Protein AF-A0A497J5D3-F1 (afdb_monomer_lite)

Radius of gyration: 33.51 Å; chains: 1; bounding box: 95×35×118 Å

Structure (mmCIF, N/CA/C/O backbone):
data_AF-A0A497J5D3-F1
#
_entry.id   AF-A0A497J5D3-F1
#
loop_
_atom_site.group_PDB
_atom_site.id
_atom_site.type_symbol
_atom_site.label_atom_id
_atom_site.label_alt_id
_atom_site.label_comp_id
_atom_site.label_asym_id
_atom_site.label_entity_id
_atom_site.label_seq_id
_atom_site.pdbx_PDB_ins_code
_atom_site.Cartn_x
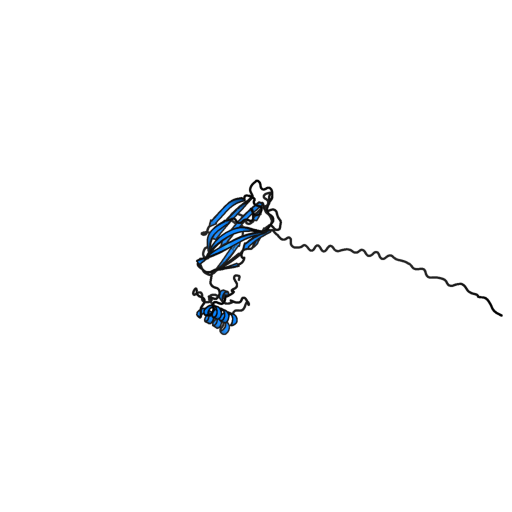_atom_site.Cartn_y
_atom_site.Cartn_z
_atom_site.occupancy
_atom_site.B_iso_or_equiv
_atom_site.auth_seq_id
_atom_site.auth_comp_id
_atom_site.auth_asym_id
_atom_site.auth_atom_id
_atom_site.pdbx_PDB_model_num
ATOM 1 N N . MET A 1 1 ? 72.098 -14.830 94.570 1.00 36.47 1 MET A N 1
ATOM 2 C CA . MET A 1 1 ? 71.446 -15.786 93.647 1.00 36.47 1 MET A CA 1
ATOM 3 C C . MET A 1 1 ? 69.992 -15.348 93.509 1.00 36.47 1 MET A C 1
ATOM 5 O O . MET A 1 1 ? 69.448 -14.882 94.495 1.00 36.47 1 MET A O 1
ATOM 9 N N . ALA A 1 2 ? 69.489 -15.354 92.276 1.00 40.16 2 ALA A N 1
ATOM 10 C CA . ALA A 1 2 ? 68.547 -14.415 91.646 1.00 40.16 2 ALA A CA 1
ATOM 11 C C . ALA A 1 2 ? 67.069 -14.370 92.118 1.00 40.16 2 ALA A C 1
ATOM 13 O O . ALA A 1 2 ? 66.656 -15.192 92.929 1.00 40.16 2 ALA A O 1
ATOM 14 N N . LYS A 1 3 ? 66.328 -13.457 91.444 1.00 37.34 3 LYS A N 1
ATOM 15 C CA . LYS A 1 3 ? 64.878 -13.126 91.401 1.00 37.34 3 LYS A CA 1
ATOM 16 C C . LYS A 1 3 ? 64.430 -12.009 92.361 1.00 37.34 3 LYS A C 1
ATOM 18 O O . LYS A 1 3 ? 64.887 -11.969 93.490 1.00 37.34 3 LYS A O 1
ATOM 23 N N . GLU A 1 4 ? 63.592 -11.037 91.988 1.00 40.75 4 GLU A N 1
ATOM 24 C CA . GLU A 1 4 ? 62.662 -10.914 90.853 1.00 40.75 4 GLU A CA 1
ATOM 25 C C . GLU A 1 4 ? 62.288 -9.427 90.633 1.00 40.75 4 GLU A C 1
ATOM 27 O O . GLU A 1 4 ? 62.067 -8.692 91.591 1.00 40.75 4 GLU A O 1
ATOM 32 N N . ASP A 1 5 ? 62.283 -9.033 89.360 1.00 44.81 5 ASP A N 1
ATOM 33 C CA . ASP A 1 5 ? 61.423 -8.109 88.605 1.00 44.81 5 ASP A CA 1
ATOM 34 C C . ASP A 1 5 ? 60.923 -6.760 89.160 1.00 44.81 5 ASP A C 1
ATOM 36 O O . ASP A 1 5 ? 60.169 -6.631 90.124 1.00 44.81 5 ASP A O 1
ATOM 40 N N . ARG A 1 6 ? 61.268 -5.730 88.374 1.00 44.25 6 ARG A N 1
ATOM 41 C CA . ARG A 1 6 ? 60.803 -4.344 88.412 1.00 44.25 6 ARG A CA 1
ATOM 42 C C . ARG A 1 6 ? 60.141 -4.013 87.068 1.00 44.25 6 ARG A C 1
ATOM 44 O O . ARG A 1 6 ? 60.596 -4.492 86.036 1.00 44.25 6 ARG A O 1
ATOM 51 N N . GLU A 1 7 ? 59.196 -3.076 87.140 1.00 42.31 7 GLU A N 1
ATOM 52 C CA . GLU A 1 7 ? 58.712 -2.151 86.096 1.00 42.31 7 GLU A CA 1
ATOM 53 C C . GLU A 1 7 ? 57.312 -2.422 85.516 1.00 42.31 7 GLU A C 1
ATOM 55 O O . GLU A 1 7 ? 57.073 -3.340 84.737 1.00 42.31 7 GLU A O 1
ATOM 60 N N . LEU A 1 8 ? 56.397 -1.497 85.833 1.00 37.62 8 LEU A N 1
ATOM 61 C CA . LEU A 1 8 ? 55.145 -1.263 85.121 1.00 37.62 8 LEU A CA 1
ATOM 62 C C . LEU A 1 8 ? 54.918 0.252 85.000 1.00 37.62 8 LEU A C 1
ATOM 64 O O . LEU A 1 8 ? 54.535 0.885 85.985 1.00 37.62 8 LEU A O 1
ATOM 68 N N . LYS A 1 9 ? 55.097 0.826 83.797 1.00 43.88 9 LYS A N 1
ATOM 69 C CA . LYS A 1 9 ? 54.236 1.907 83.258 1.00 43.88 9 LYS A CA 1
ATOM 70 C C . LYS A 1 9 ? 54.625 2.388 81.854 1.00 43.88 9 LYS A C 1
ATOM 72 O O . LYS A 1 9 ? 55.731 2.861 81.641 1.00 43.88 9 LYS A O 1
ATOM 77 N N . SER A 1 10 ? 53.636 2.417 80.956 1.00 36.91 10 SER A N 1
ATOM 78 C CA . SER A 1 10 ? 53.509 3.318 79.787 1.00 36.91 10 SER A CA 1
ATOM 79 C C . SER A 1 10 ? 52.134 3.031 79.145 1.00 36.91 10 SER A C 1
ATOM 81 O O . SER A 1 10 ? 51.913 1.917 78.691 1.00 36.91 10 SER A O 1
ATOM 83 N N . ARG A 1 11 ? 51.035 3.758 79.410 1.00 44.69 11 ARG A N 1
ATOM 84 C CA . ARG A 1 11 ? 50.519 5.066 78.926 1.00 44.69 11 ARG A CA 1
ATOM 85 C C . ARG A 1 11 ? 50.302 5.241 77.396 1.00 44.69 11 ARG A C 1
ATOM 87 O O . ARG A 1 11 ? 51.213 5.582 76.659 1.00 44.69 11 ARG A O 1
ATOM 94 N N . THR A 1 12 ? 49.006 5.195 77.037 1.00 41.59 12 THR A N 1
ATOM 95 C CA . THR A 1 12 ? 48.249 6.087 76.118 1.00 41.59 12 THR A CA 1
ATOM 96 C C . THR A 1 12 ? 48.199 5.795 74.606 1.00 41.59 12 THR A C 1
ATOM 98 O O . THR A 1 12 ? 49.182 5.970 73.897 1.00 41.59 12 THR A O 1
ATOM 101 N N . LYS A 1 13 ? 46.974 5.568 74.088 1.00 36.62 13 LYS A N 1
ATOM 102 C CA . LYS A 1 13 ? 46.410 6.266 72.905 1.00 36.62 13 LYS A CA 1
ATOM 103 C C . LYS A 1 13 ? 44.889 6.052 72.797 1.00 36.62 13 LYS A C 1
ATOM 105 O O . LYS A 1 13 ? 44.429 4.924 72.654 1.00 36.62 13 LYS A O 1
ATOM 110 N N . SER A 1 14 ? 44.126 7.143 72.869 1.00 38.38 14 SER A N 1
ATOM 111 C CA . SER A 1 14 ? 42.690 7.216 72.568 1.00 38.38 14 SER A CA 1
ATOM 112 C C . SER A 1 14 ? 42.456 7.187 71.051 1.00 38.38 14 SER A C 1
ATOM 114 O O . SER A 1 14 ? 43.236 7.763 70.292 1.00 38.38 14 SER A O 1
ATOM 116 N N . LYS A 1 15 ? 41.390 6.517 70.597 1.00 41.47 15 LYS A N 1
ATOM 117 C CA . LYS A 1 15 ? 40.943 6.517 69.194 1.00 41.47 15 LYS A CA 1
ATOM 118 C C . LYS A 1 15 ? 39.553 7.151 69.110 1.00 41.47 15 LYS A C 1
ATOM 120 O O . LYS A 1 15 ? 38.611 6.636 69.704 1.00 41.47 15 LYS A O 1
ATOM 125 N N . ASN A 1 16 ? 39.459 8.257 68.376 1.00 40.59 16 ASN A N 1
ATOM 126 C CA . ASN A 1 16 ? 38.212 8.903 67.971 1.00 40.59 16 ASN A CA 1
ATOM 127 C C . ASN A 1 16 ? 37.602 8.107 66.805 1.00 40.59 16 ASN A C 1
ATOM 129 O O . ASN A 1 16 ? 38.294 7.865 65.818 1.00 40.59 16 ASN A O 1
ATOM 133 N N . ILE A 1 17 ? 36.330 7.717 66.907 1.00 47.25 17 ILE A N 1
ATOM 134 C CA . ILE A 1 17 ? 35.554 7.124 65.810 1.00 47.25 17 ILE A CA 1
ATOM 135 C C . ILE A 1 17 ? 34.549 8.187 65.361 1.00 47.25 17 ILE A C 1
ATOM 137 O O . ILE A 1 17 ? 33.593 8.478 66.073 1.00 47.25 17 ILE A O 1
ATOM 141 N N . ILE A 1 18 ? 34.803 8.799 64.204 1.00 48.16 18 ILE A N 1
ATOM 142 C CA . ILE A 1 18 ? 33.864 9.684 63.506 1.00 48.16 18 ILE A CA 1
ATOM 143 C C . ILE A 1 18 ? 33.164 8.815 62.459 1.00 48.16 18 ILE A C 1
ATOM 145 O O . ILE A 1 18 ? 33.815 8.276 61.566 1.00 48.16 18 ILE A O 1
ATOM 149 N N . GLY A 1 19 ? 31.854 8.619 62.624 1.00 42.69 19 GLY A N 1
ATOM 150 C CA . GLY A 1 19 ? 31.014 7.832 61.724 1.00 42.69 19 GLY A CA 1
ATOM 151 C C . GLY A 1 19 ? 30.812 8.536 60.383 1.00 42.69 19 GLY A C 1
ATOM 152 O O . GLY A 1 19 ? 30.352 9.674 60.333 1.00 42.69 19 GLY A O 1
ATOM 153 N N . MET A 1 20 ? 31.160 7.846 59.300 1.00 45.62 20 MET A N 1
ATOM 154 C CA . MET A 1 20 ? 30.974 8.281 57.918 1.00 45.62 20 MET A CA 1
ATOM 155 C C . MET A 1 20 ? 29.624 7.749 57.417 1.00 45.62 20 MET A C 1
ATOM 157 O O . MET A 1 20 ? 29.528 6.609 56.973 1.00 45.62 20 MET A O 1
ATOM 161 N N . MET A 1 21 ? 28.564 8.551 57.552 1.00 45.19 21 MET A N 1
ATOM 162 C CA . MET A 1 21 ? 27.226 8.222 57.049 1.00 45.19 21 MET A CA 1
ATOM 163 C C . MET A 1 21 ? 27.116 8.690 55.591 1.00 45.19 21 MET A C 1
ATOM 165 O O . MET A 1 21 ? 26.756 9.830 55.309 1.00 45.19 21 MET A O 1
ATOM 169 N N . THR A 1 22 ? 27.499 7.823 54.655 1.00 52.84 22 THR A N 1
ATOM 170 C CA . THR A 1 22 ? 27.318 8.034 53.213 1.00 52.84 22 THR A CA 1
ATOM 171 C C . THR A 1 22 ? 25.844 7.874 52.845 1.00 52.84 22 THR A C 1
ATOM 173 O O . THR A 1 22 ? 25.303 6.771 52.881 1.00 52.84 22 THR A O 1
ATOM 176 N N . VAL A 1 23 ? 25.200 8.982 52.483 1.00 52.88 23 VAL A N 1
ATOM 177 C CA . VAL A 1 23 ? 23.878 9.014 51.847 1.00 52.88 23 VAL A CA 1
ATOM 178 C C . VAL A 1 23 ? 24.050 8.570 50.392 1.00 52.88 23 VAL A C 1
ATOM 180 O O . VAL A 1 23 ? 24.615 9.304 49.585 1.00 52.88 23 VAL A O 1
ATOM 183 N N . PHE A 1 24 ? 23.595 7.361 50.054 1.00 47.88 24 PHE A N 1
ATOM 184 C CA . PHE A 1 24 ? 23.423 6.940 48.661 1.00 47.88 24 PHE A CA 1
ATOM 185 C C . PHE A 1 24 ? 22.155 7.607 48.117 1.00 47.88 24 PHE A C 1
ATOM 187 O O . PHE A 1 24 ? 21.041 7.150 48.3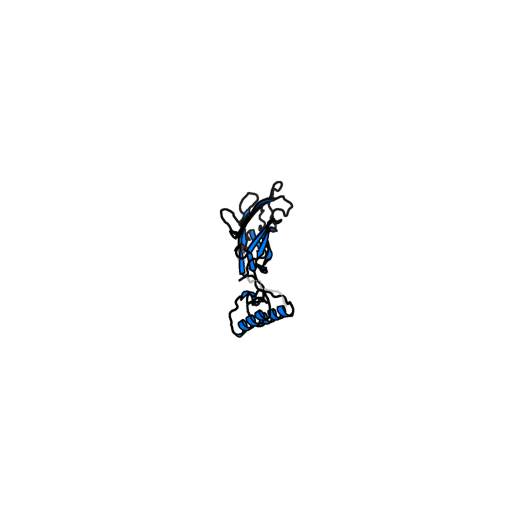65 1.00 47.88 24 PHE A O 1
ATOM 194 N N . LEU A 1 25 ? 22.326 8.718 47.401 1.00 50.41 25 LEU A N 1
ATOM 195 C CA . LEU A 1 25 ? 21.280 9.290 46.564 1.00 50.41 25 LEU A CA 1
ATOM 196 C C . LEU A 1 25 ? 21.189 8.411 45.305 1.00 50.41 25 LEU A C 1
ATOM 198 O O . LEU A 1 25 ? 21.995 8.549 44.386 1.00 50.41 25 LEU A O 1
ATOM 202 N N . ILE A 1 26 ? 20.262 7.453 45.286 1.00 59.25 26 ILE A N 1
ATOM 203 C CA . ILE A 1 26 ? 19.903 6.741 44.056 1.00 59.25 26 ILE A CA 1
ATOM 204 C C . ILE A 1 26 ? 19.179 7.765 43.183 1.00 59.25 26 ILE A C 1
ATOM 206 O O . ILE A 1 26 ? 18.022 8.100 43.434 1.00 59.25 26 ILE A O 1
ATOM 210 N N . ALA A 1 27 ? 19.885 8.318 42.199 1.00 58.16 27 ALA A N 1
ATOM 211 C CA . ALA A 1 27 ? 19.259 9.060 41.121 1.00 58.16 27 ALA A CA 1
ATOM 212 C C . ALA A 1 27 ? 18.348 8.079 40.373 1.00 58.16 27 ALA A C 1
ATOM 214 O O . ALA A 1 27 ? 18.834 7.207 39.653 1.00 58.16 27 ALA A O 1
ATOM 215 N N . LEU A 1 28 ? 17.033 8.191 40.588 1.00 57.41 28 LEU A N 1
ATOM 216 C CA . LEU A 1 28 ? 16.039 7.650 39.669 1.00 57.41 28 LEU A CA 1
ATOM 217 C C . LEU A 1 28 ? 16.272 8.350 38.327 1.00 57.41 28 LEU A C 1
ATOM 219 O O . LEU A 1 28 ? 15.776 9.448 38.081 1.00 57.41 28 LEU A O 1
ATOM 223 N N . ILE A 1 29 ? 17.090 7.737 37.479 1.00 66.12 29 ILE A N 1
ATOM 224 C CA . ILE A 1 29 ? 17.101 8.038 36.057 1.00 66.12 29 ILE A CA 1
ATOM 225 C C . ILE A 1 29 ? 15.780 7.464 35.555 1.00 66.12 29 ILE A C 1
ATOM 227 O O . ILE A 1 29 ? 15.670 6.270 35.285 1.00 66.12 29 ILE A O 1
ATOM 231 N N . CYS A 1 30 ? 14.746 8.304 35.523 1.00 54.56 30 CYS A N 1
ATOM 232 C CA . CYS A 1 30 ? 13.562 8.032 34.730 1.00 54.56 30 CYS A CA 1
ATOM 233 C C . CYS A 1 30 ? 14.031 8.017 33.275 1.00 54.56 30 CYS A C 1
ATOM 235 O O . CYS A 1 30 ? 14.111 9.062 32.631 1.00 54.56 30 CYS A O 1
ATOM 237 N N . CYS A 1 31 ? 14.400 6.842 32.769 1.00 55.44 31 CYS A N 1
ATOM 238 C CA . CYS A 1 31 ? 14.371 6.597 31.341 1.00 55.44 31 CYS A CA 1
ATOM 239 C C . CYS A 1 31 ? 12.900 6.740 30.953 1.00 55.44 31 CYS A C 1
ATOM 241 O O . CYS A 1 31 ? 12.127 5.803 31.129 1.00 55.44 31 CYS A O 1
ATOM 243 N N . ALA A 1 32 ? 12.491 7.940 30.539 1.00 57.22 32 ALA A N 1
ATOM 244 C CA . ALA A 1 32 ? 11.251 8.096 29.809 1.00 57.22 32 ALA A CA 1
ATOM 245 C C . ALA A 1 32 ? 11.450 7.294 28.524 1.00 57.22 32 ALA A C 1
ATOM 247 O O . ALA A 1 32 ? 12.118 7.745 27.595 1.00 57.22 32 ALA A O 1
ATOM 248 N N . THR A 1 33 ? 10.976 6.051 28.523 1.00 55.59 33 THR A N 1
ATOM 249 C CA . THR A 1 33 ? 10.707 5.363 27.270 1.00 55.59 33 THR A CA 1
ATOM 250 C C . THR A 1 33 ? 9.730 6.257 26.515 1.00 55.59 33 THR A C 1
ATOM 252 O O . THR A 1 33 ? 8.814 6.788 27.157 1.00 55.59 33 THR A O 1
ATOM 255 N N . PRO A 1 34 ? 9.924 6.502 25.207 1.00 56.53 34 PRO A N 1
ATOM 256 C CA . PRO A 1 34 ? 8.868 7.135 24.434 1.00 56.53 34 PRO A CA 1
ATOM 257 C C . PRO A 1 34 ? 7.589 6.341 24.708 1.00 56.53 34 PRO A C 1
ATOM 259 O O . PRO A 1 34 ? 7.611 5.110 24.674 1.00 56.53 34 PRO A O 1
ATOM 262 N N . ALA A 1 35 ? 6.526 7.040 25.108 1.00 60.44 35 ALA A N 1
ATOM 263 C CA . ALA A 1 35 ? 5.210 6.432 25.095 1.00 60.44 35 ALA A CA 1
ATOM 264 C C . ALA A 1 35 ? 4.975 6.053 23.634 1.00 60.44 35 ALA A C 1
ATOM 266 O O . ALA A 1 35 ? 5.013 6.930 22.770 1.00 60.44 35 ALA A O 1
ATOM 267 N N . GLN A 1 36 ? 4.881 4.755 23.365 1.00 64.88 36 GLN A N 1
ATOM 268 C CA . GLN A 1 36 ? 4.403 4.294 22.079 1.00 64.88 36 GLN A CA 1
ATOM 269 C C . GLN A 1 36 ? 2.951 4.791 21.966 1.00 64.88 36 GLN A C 1
ATOM 271 O O . GLN A 1 36 ? 2.257 4.948 22.974 1.00 64.88 36 GLN A O 1
ATOM 276 N N . ALA A 1 37 ? 2.573 5.252 20.781 1.00 85.06 37 ALA A N 1
ATOM 277 C CA . ALA A 1 37 ? 1.208 5.661 20.494 1.00 85.06 37 ALA A CA 1
ATOM 278 C C . ALA A 1 37 ? 0.538 4.532 19.714 1.00 85.06 37 ALA A C 1
ATOM 280 O O . ALA A 1 37 ? 1.224 3.722 19.082 1.00 85.06 37 ALA A O 1
ATOM 281 N N . ALA A 1 38 ? -0.795 4.496 19.742 1.00 96.44 38 ALA A N 1
ATOM 282 C CA . ALA A 1 38 ? -1.533 3.644 18.826 1.00 96.44 38 ALA A CA 1
ATOM 283 C C . ALA A 1 38 ? -1.171 4.007 17.373 1.00 96.44 38 ALA A C 1
ATOM 285 O O . ALA A 1 38 ? -0.778 5.141 17.095 1.00 96.44 38 ALA A O 1
ATOM 286 N N . LEU A 1 39 ? -1.302 3.067 16.443 1.00 97.25 39 LEU A N 1
ATOM 287 C CA . LEU A 1 39 ? -0.887 3.226 15.053 1.00 97.25 39 LEU A CA 1
ATOM 288 C C . LEU A 1 39 ? -1.977 2.739 14.099 1.00 97.25 39 LEU A C 1
ATOM 290 O O . LEU A 1 39 ? -2.538 1.660 14.286 1.00 97.25 39 LEU A O 1
ATOM 294 N N . ILE A 1 40 ? -2.217 3.501 13.033 1.00 98.44 40 ILE A N 1
ATOM 295 C CA . ILE A 1 40 ? -2.889 3.013 11.824 1.00 98.44 40 ILE A CA 1
ATOM 296 C C . ILE A 1 40 ? -1.883 3.046 10.673 1.00 98.44 40 ILE A C 1
ATOM 298 O O . ILE A 1 40 ? -1.257 4.074 10.416 1.00 98.44 40 ILE A O 1
ATOM 302 N N . SER A 1 41 ? -1.717 1.932 9.968 1.00 98.38 41 SER A N 1
ATOM 303 C CA . SER A 1 41 ? -0.729 1.800 8.896 1.00 98.38 41 SER A CA 1
ATOM 304 C C . SER A 1 41 ? -1.281 1.110 7.655 1.00 98.38 41 SER A C 1
ATOM 306 O O . SER A 1 41 ? -2.245 0.347 7.714 1.00 98.38 41 SER A O 1
ATOM 308 N N . VAL A 1 42 ? -0.648 1.371 6.513 1.00 98.69 42 VAL A N 1
ATOM 309 C CA . VAL A 1 42 ? -0.843 0.588 5.286 1.00 98.69 42 VAL A CA 1
ATOM 310 C C . VAL A 1 42 ? 0.144 -0.581 5.270 1.00 98.69 42 VAL A C 1
ATOM 312 O O . VAL A 1 42 ? 1.341 -0.387 5.475 1.00 98.69 42 VAL A O 1
ATOM 315 N N . GLU A 1 43 ? -0.340 -1.792 4.992 1.00 98.19 43 GLU A N 1
ATOM 316 C CA . GLU A 1 43 ? 0.483 -3.002 4.895 1.00 98.19 43 GLU A CA 1
ATOM 317 C C . GLU A 1 43 ? 0.268 -3.763 3.568 1.00 98.19 43 GLU A C 1
ATOM 319 O O . GLU A 1 43 ? -0.876 -4.058 3.211 1.00 98.19 43 GLU A O 1
ATOM 324 N N . PRO A 1 44 ? 1.340 -4.159 2.853 1.00 97.62 44 PRO A N 1
ATOM 325 C CA . PRO A 1 44 ? 2.736 -3.791 3.109 1.00 97.62 44 PRO A CA 1
ATOM 326 C C . PRO A 1 44 ? 2.975 -2.281 2.919 1.00 97.62 44 PRO A C 1
ATOM 328 O O . PRO A 1 44 ? 2.254 -1.630 2.167 1.00 97.62 44 PRO A O 1
ATOM 331 N N . GLU A 1 45 ? 4.014 -1.740 3.568 1.00 96.31 45 GLU A N 1
ATOM 332 C CA . GLU A 1 45 ? 4.397 -0.319 3.448 1.00 96.31 45 GLU A CA 1
ATOM 333 C C . GLU A 1 45 ? 4.741 0.056 1.998 1.00 96.31 45 GLU A C 1
ATOM 335 O O . GLU A 1 45 ? 4.411 1.142 1.528 1.00 96.31 45 GLU A O 1
ATOM 340 N N . CYS A 1 46 ? 5.387 -0.856 1.270 1.00 95.75 46 CYS A N 1
ATOM 341 C CA . CYS A 1 46 ? 5.646 -0.701 -0.153 1.00 95.75 46 CYS A CA 1
ATOM 342 C C . CYS A 1 46 ? 5.581 -2.051 -0.862 1.00 95.75 46 CYS A C 1
ATOM 344 O O . CYS A 1 46 ? 6.126 -3.043 -0.373 1.00 95.75 46 CYS A O 1
ATOM 346 N N . GLN A 1 47 ? 4.950 -2.082 -2.033 1.00 95.75 47 GLN A N 1
ATOM 347 C CA . GLN A 1 47 ? 4.973 -3.232 -2.937 1.00 95.75 47 GLN A CA 1
ATOM 348 C C . GLN A 1 47 ? 5.192 -2.809 -4.391 1.00 95.75 47 GLN A C 1
ATOM 350 O O . GLN A 1 47 ? 4.741 -1.743 -4.814 1.00 95.75 47 GLN A O 1
ATOM 355 N N . ILE A 1 48 ? 5.899 -3.657 -5.140 1.00 96.38 48 ILE A N 1
ATOM 356 C CA . ILE A 1 48 ? 6.077 -3.522 -6.587 1.00 96.38 48 ILE A CA 1
ATOM 357 C C . ILE A 1 48 ? 5.038 -4.418 -7.254 1.00 96.38 48 ILE A C 1
ATOM 359 O O . ILE A 1 48 ? 4.933 -5.590 -6.896 1.00 96.38 48 ILE A O 1
ATOM 363 N N . VAL A 1 49 ? 4.285 -3.866 -8.198 1.00 97.25 49 VAL A N 1
ATOM 364 C CA . VAL A 1 49 ? 3.230 -4.559 -8.946 1.00 97.25 49 VAL A CA 1
ATOM 365 C C . VAL A 1 49 ? 3.358 -4.249 -10.431 1.00 97.25 49 VAL A C 1
ATOM 367 O O . VAL A 1 49 ? 3.875 -3.202 -10.821 1.00 97.25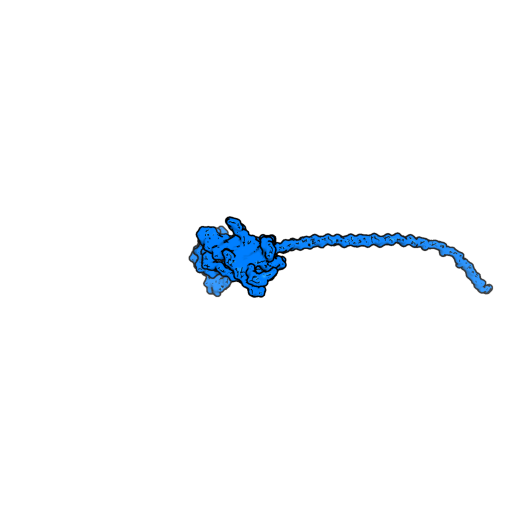 49 VAL A O 1
ATOM 370 N N . SER A 1 50 ? 2.859 -5.140 -11.276 1.00 95.56 50 SER A N 1
ATOM 371 C CA . SER A 1 50 ? 2.846 -4.918 -12.722 1.00 95.56 50 SER A CA 1
ATOM 372 C C . SER A 1 50 ? 1.665 -4.042 -13.135 1.00 95.56 50 SER A C 1
ATOM 374 O O . SER A 1 50 ? 0.594 -4.060 -12.524 1.00 95.56 50 SER A O 1
ATOM 376 N N . LYS A 1 51 ? 1.810 -3.294 -14.227 1.00 96.06 51 LYS A N 1
ATOM 377 C CA . LYS A 1 51 ? 0.677 -2.612 -14.861 1.00 96.06 51 LYS A CA 1
ATOM 378 C C . LYS A 1 51 ? -0.416 -3.622 -15.242 1.00 96.06 51 LYS A C 1
ATOM 380 O O . LYS A 1 51 ? -0.143 -4.677 -15.807 1.00 96.06 51 LYS A O 1
ATOM 385 N N . GLY A 1 52 ? -1.667 -3.289 -14.935 1.00 97.38 52 GLY A N 1
ATOM 386 C CA . GLY A 1 52 ? -2.839 -4.153 -15.099 1.00 97.38 52 GLY A CA 1
ATOM 387 C C . GLY A 1 52 ? -3.039 -5.184 -13.982 1.00 97.38 52 GLY A C 1
ATOM 388 O O . GLY A 1 52 ? -4.042 -5.899 -13.992 1.00 97.38 52 GLY A O 1
ATOM 389 N N . GLU A 1 53 ? -2.117 -5.281 -13.021 1.00 98.19 53 GLU A N 1
ATOM 390 C CA . GLU A 1 53 ? -2.236 -6.200 -11.891 1.00 98.19 53 GLU A CA 1
ATOM 391 C C . GLU A 1 53 ? -3.299 -5.730 -10.891 1.00 98.19 53 GLU A C 1
ATOM 393 O O . GLU A 1 53 ? -3.439 -4.538 -10.606 1.00 98.19 53 GLU A O 1
ATOM 398 N N . TYR A 1 54 ? -4.026 -6.700 -10.334 1.00 98.62 54 TYR A N 1
ATOM 399 C CA . TYR A 1 54 ? -4.898 -6.495 -9.186 1.00 98.62 54 TYR A CA 1
ATOM 400 C C . TYR A 1 54 ? -4.142 -6.907 -7.929 1.00 98.62 54 TYR A C 1
ATOM 402 O O . TYR A 1 54 ? -3.770 -8.072 -7.791 1.00 98.62 54 TYR A O 1
ATOM 410 N N . PHE A 1 55 ? -3.961 -5.975 -7.002 1.00 98.69 55 PHE A N 1
ATOM 411 C CA . PHE A 1 55 ? -3.223 -6.199 -5.764 1.00 98.69 55 PHE A CA 1
ATOM 412 C C . PHE A 1 55 ? -4.011 -5.687 -4.563 1.00 98.69 55 PHE A C 1
ATOM 414 O O . PHE A 1 55 ? -4.982 -4.937 -4.696 1.00 98.69 55 PHE A O 1
ATOM 421 N N . THR A 1 56 ? -3.597 -6.102 -3.370 1.00 98.69 56 THR A N 1
ATOM 422 C CA . THR A 1 56 ? -4.265 -5.729 -2.123 1.00 98.69 56 THR A CA 1
ATOM 423 C C . THR A 1 56 ? -3.325 -5.023 -1.165 1.00 98.69 56 THR A C 1
ATOM 425 O O . THR A 1 56 ? -2.142 -5.354 -1.082 1.00 98.69 56 THR A O 1
ATOM 428 N N . VAL A 1 57 ? -3.883 -4.106 -0.384 1.00 98.75 57 VAL A N 1
ATOM 429 C CA . VAL A 1 57 ? -3.262 -3.560 0.826 1.00 98.75 57 VAL A CA 1
ATOM 430 C C . VAL A 1 57 ? -4.220 -3.719 1.994 1.00 98.75 57 VAL A C 1
ATOM 432 O O . VAL A 1 57 ? -5.439 -3.630 1.835 1.00 98.75 57 VAL A O 1
ATOM 435 N N . ASN A 1 58 ? -3.666 -3.938 3.174 1.00 98.81 58 ASN A N 1
ATOM 436 C CA . ASN A 1 58 ? -4.399 -3.899 4.424 1.00 98.81 58 ASN A CA 1
ATOM 437 C C . ASN A 1 58 ? -4.242 -2.524 5.060 1.00 98.81 58 ASN A C 1
ATOM 439 O O . ASN A 1 58 ? -3.167 -1.932 5.015 1.00 98.81 58 ASN A O 1
ATOM 443 N N . ILE A 1 59 ? -5.306 -2.053 5.697 1.00 98.81 59 ILE A N 1
ATOM 444 C CA . ILE A 1 59 ? -5.211 -1.038 6.735 1.00 98.81 59 ILE A CA 1
ATOM 445 C C . ILE A 1 59 ? -5.123 -1.777 8.058 1.00 98.81 59 ILE A C 1
ATOM 447 O O . ILE A 1 59 ? -6.053 -2.487 8.453 1.00 98.81 59 ILE A O 1
ATOM 451 N N . TYR A 1 60 ? -3.973 -1.657 8.699 1.00 98.69 60 TYR A N 1
ATOM 452 C CA . TYR A 1 60 ? -3.646 -2.305 9.954 1.00 98.69 60 TYR A CA 1
ATOM 453 C C . TYR A 1 60 ? -3.805 -1.314 11.103 1.00 98.69 60 TYR A C 1
ATOM 455 O O . TYR A 1 60 ? -3.494 -0.133 10.956 1.00 98.69 60 TYR A O 1
ATOM 463 N N . ALA A 1 61 ? -4.312 -1.791 12.233 1.00 98.56 61 ALA A N 1
ATOM 464 C CA . ALA A 1 61 ? -4.475 -1.008 13.447 1.00 98.56 61 ALA A CA 1
ATOM 465 C C . ALA A 1 61 ? -3.749 -1.698 14.604 1.00 98.56 61 ALA A C 1
ATOM 467 O O . ALA A 1 61 ? -3.976 -2.879 14.869 1.00 98.56 61 ALA A O 1
ATOM 468 N N . ASP A 1 62 ? -2.912 -0.947 15.310 1.00 98.06 62 ASP A N 1
ATOM 469 C CA . ASP A 1 62 ? -2.282 -1.332 16.570 1.00 98.06 62 ASP A CA 1
ATOM 470 C C . ASP A 1 62 ? -2.758 -0.366 17.665 1.00 98.06 62 ASP A C 1
ATOM 472 O O . ASP A 1 62 ? -2.366 0.800 17.664 1.00 98.06 62 ASP A O 1
ATOM 476 N N . PRO A 1 63 ? -3.618 -0.803 18.599 1.00 97.31 63 PRO A N 1
ATOM 477 C CA . PRO A 1 63 ? -4.105 0.058 19.675 1.00 97.31 63 PRO A CA 1
ATOM 478 C C . PRO A 1 63 ? -3.064 0.437 20.730 1.00 97.31 63 PRO A C 1
ATOM 480 O O . PRO A 1 63 ? -3.392 1.210 21.633 1.00 97.31 63 PRO A O 1
ATOM 483 N N . ASP A 1 64 ? -1.870 -0.163 20.705 1.00 95.94 64 ASP A N 1
ATOM 484 C CA . ASP A 1 64 ? -0.865 -0.084 21.772 1.00 95.94 64 ASP A CA 1
ATOM 485 C C . ASP A 1 64 ? -1.465 -0.377 23.165 1.00 95.94 64 ASP A C 1
ATOM 487 O O . ASP A 1 64 ? -1.257 0.325 24.155 1.00 95.94 64 ASP A O 1
ATOM 491 N N . GLY A 1 65 ? -2.322 -1.402 23.232 1.00 94.56 65 GLY A N 1
ATOM 492 C CA . GLY A 1 65 ? -2.993 -1.823 24.464 1.00 94.56 65 GLY A CA 1
ATOM 493 C C . GLY A 1 65 ? -4.193 -0.970 24.901 1.00 94.56 65 GLY A C 1
ATOM 494 O O . GLY A 1 65 ? -4.816 -1.297 25.913 1.00 94.56 65 GLY A O 1
ATOM 495 N N . ASN A 1 66 ? -4.557 0.088 24.167 1.00 95.50 66 ASN A N 1
ATOM 496 C CA . ASN A 1 66 ? -5.764 0.873 24.443 1.00 95.50 66 ASN A CA 1
ATOM 497 C C . ASN A 1 66 ? -7.026 0.123 23.986 1.00 95.50 66 ASN A C 1
ATOM 499 O O . ASN A 1 66 ? -7.069 -0.439 22.894 1.00 95.50 66 ASN A O 1
ATOM 503 N N . GLU A 1 67 ? -8.085 0.126 24.800 1.00 96.25 67 GLU A N 1
ATOM 504 C CA . GLU A 1 67 ? -9.352 -0.513 24.425 1.00 96.25 67 GLU A CA 1
ATOM 505 C C . GLU A 1 67 ? -10.046 0.258 23.295 1.00 96.25 67 GLU A C 1
ATOM 507 O O . GLU A 1 67 ? -10.654 1.303 23.521 1.00 96.25 67 GLU A O 1
ATOM 512 N N . THR A 1 68 ? -10.014 -0.296 22.086 1.00 98.19 68 THR A N 1
ATOM 513 C CA . THR A 1 68 ? -10.604 0.314 20.891 1.00 98.19 68 THR A CA 1
ATOM 514 C C . THR A 1 68 ? -12.021 -0.196 20.648 1.00 98.19 68 THR A C 1
ATOM 516 O O . THR A 1 68 ? -12.265 -1.400 20.544 1.00 98.19 68 THR A O 1
ATOM 519 N N . TRP A 1 69 ? -12.979 0.722 20.548 1.00 98.25 69 TRP A N 1
ATOM 520 C CA . TRP A 1 69 ? -14.393 0.439 20.302 1.00 98.25 69 TRP A CA 1
ATOM 521 C C . TRP A 1 69 ? -14.826 0.714 18.859 1.00 98.25 69 TRP A C 1
ATOM 523 O O . TRP A 1 69 ? -15.678 0.006 18.311 1.00 98.25 69 TRP A O 1
ATOM 533 N N . ALA A 1 70 ? -14.257 1.746 18.246 1.00 98.19 70 ALA A N 1
ATOM 534 C CA . ALA A 1 70 ? -14.499 2.109 16.859 1.00 98.19 70 ALA A CA 1
ATOM 535 C C . ALA A 1 70 ? -13.196 2.560 16.199 1.00 98.19 70 ALA A C 1
ATOM 537 O O . ALA A 1 70 ? -12.258 2.969 16.882 1.00 98.19 70 ALA A O 1
ATOM 538 N N . ALA A 1 71 ? -13.148 2.466 14.878 1.00 98.19 71 ALA A N 1
ATOM 539 C CA . ALA A 1 71 ? -12.001 2.881 14.088 1.00 98.19 71 ALA A CA 1
ATOM 540 C C . ALA A 1 71 ? -12.465 3.420 12.735 1.00 98.19 71 ALA A C 1
ATOM 542 O O . ALA A 1 71 ? -13.408 2.887 12.139 1.00 98.19 71 ALA A O 1
ATOM 543 N N . SER A 1 72 ? -11.794 4.457 12.247 1.00 97.75 72 SER A N 1
ATOM 544 C CA . SER A 1 72 ? -12.023 5.030 10.921 1.00 97.75 72 SER A CA 1
ATOM 545 C C . SER A 1 72 ? -10.724 5.470 10.263 1.00 97.75 72 SER A C 1
ATOM 547 O O . SER A 1 72 ? -9.740 5.764 10.939 1.00 97.75 72 SER A O 1
ATOM 549 N N . TYR A 1 73 ? -10.724 5.525 8.933 1.00 98.19 73 TYR A N 1
ATOM 550 C CA . TYR A 1 73 ? -9.633 6.105 8.155 1.00 98.19 73 TYR A CA 1
ATOM 551 C C . TYR A 1 73 ? -10.135 6.722 6.855 1.00 98.19 73 TYR A C 1
ATOM 553 O O . TYR A 1 73 ? -11.161 6.313 6.300 1.00 98.19 73 TYR A O 1
ATOM 561 N N . ASN A 1 74 ? -9.339 7.657 6.334 1.00 97.88 74 ASN A N 1
ATOM 562 C CA . ASN A 1 74 ? -9.411 8.060 4.935 1.00 97.88 74 ASN A CA 1
ATOM 563 C C . ASN A 1 74 ? -8.079 7.761 4.260 1.00 97.88 74 ASN A C 1
ATOM 565 O O . ASN A 1 74 ? -7.018 8.065 4.809 1.00 97.88 74 ASN A O 1
ATOM 569 N N . LEU A 1 75 ? -8.151 7.203 3.055 1.00 98.31 75 LEU A N 1
ATOM 570 C CA . LEU A 1 75 ? -6.992 6.908 2.228 1.00 98.31 75 LEU A CA 1
ATOM 571 C C . LEU A 1 75 ? -7.056 7.667 0.903 1.00 98.31 75 LEU A C 1
ATOM 573 O O . LEU A 1 75 ? -8.118 7.803 0.290 1.00 98.31 75 LEU A O 1
ATOM 577 N N . TYR A 1 76 ? -5.895 8.134 0.456 1.00 97.56 76 TYR A N 1
ATOM 578 C CA . TYR A 1 76 ? -5.700 8.915 -0.756 1.00 97.56 76 TYR A CA 1
ATOM 579 C C . TYR A 1 76 ? -4.739 8.211 -1.689 1.00 97.56 76 TYR A C 1
ATOM 581 O O . TYR A 1 76 ? -3.729 7.666 -1.250 1.00 97.56 76 TYR A O 1
ATOM 589 N N . PHE A 1 77 ? -5.020 8.294 -2.981 1.00 98.25 77 PHE A N 1
ATOM 590 C CA . PHE A 1 77 ? -4.154 7.750 -4.014 1.00 98.25 77 PHE A CA 1
ATOM 591 C C . PHE A 1 77 ? -4.272 8.568 -5.299 1.00 98.25 77 PHE A C 1
ATOM 593 O O . PHE A 1 77 ? -5.267 9.259 -5.540 1.00 98.25 77 PHE A O 1
ATOM 600 N N . ASN A 1 78 ? -3.255 8.479 -6.153 1.00 98.38 78 ASN A N 1
ATOM 601 C CA . ASN A 1 78 ? -3.318 9.069 -7.480 1.00 98.38 78 ASN A CA 1
ATOM 602 C C . ASN A 1 78 ? -4.173 8.187 -8.405 1.00 98.38 78 ASN A C 1
ATOM 604 O O . ASN A 1 78 ? -3.764 7.096 -8.804 1.00 98.38 78 ASN A O 1
ATOM 608 N N . ASN A 1 79 ? -5.346 8.686 -8.787 1.00 98.12 79 ASN A N 1
ATOM 609 C CA . ASN A 1 79 ? -6.295 7.963 -9.631 1.00 98.12 79 ASN A CA 1
ATOM 610 C C . ASN A 1 79 ? -5.897 7.843 -11.111 1.00 98.12 79 ASN A C 1
ATOM 612 O O . ASN A 1 79 ? -6.591 7.176 -11.876 1.00 98.12 79 ASN A O 1
ATOM 616 N N . THR A 1 80 ? -4.797 8.472 -11.538 1.00 98.44 80 THR A N 1
ATOM 617 C CA . THR A 1 80 ? -4.199 8.194 -12.852 1.00 98.44 80 THR A CA 1
ATOM 618 C C . THR A 1 80 ? -3.313 6.950 -12.823 1.00 98.44 80 THR A C 1
ATOM 620 O O . THR A 1 80 ? -3.015 6.390 -13.876 1.00 98.44 80 THR A O 1
ATOM 623 N N . LEU A 1 81 ? -2.869 6.539 -11.629 1.00 98.50 81 LEU A N 1
ATOM 624 C CA . LEU A 1 81 ? -1.987 5.391 -11.414 1.00 98.50 81 LEU A CA 1
ATOM 625 C C . LEU A 1 81 ? -2.752 4.170 -10.905 1.00 98.50 81 LEU A C 1
ATOM 627 O O . LEU A 1 81 ? -2.446 3.059 -11.321 1.00 98.50 81 LEU A O 1
ATOM 631 N N . LEU A 1 82 ? -3.754 4.364 -10.045 1.00 98.69 82 LEU A N 1
ATOM 632 C CA . LEU A 1 82 ? -4.503 3.279 -9.410 1.00 98.69 82 LEU A CA 1
ATOM 633 C C . LEU A 1 82 ? -6.017 3.452 -9.557 1.00 98.69 82 LEU A C 1
ATOM 635 O O . LEU A 1 82 ? -6.532 4.568 -9.600 1.00 98.69 82 LEU A O 1
ATOM 639 N N . ASN A 1 83 ? -6.733 2.331 -9.546 1.00 98.69 83 ASN A N 1
ATOM 640 C CA . ASN A 1 83 ? -8.188 2.265 -9.453 1.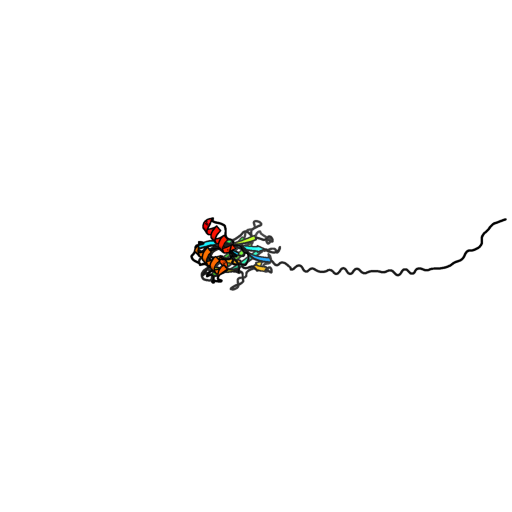00 98.69 83 ASN A CA 1
ATOM 641 C C . ASN A 1 83 ? -8.581 1.320 -8.310 1.00 98.69 83 ASN A C 1
ATOM 643 O O . ASN A 1 83 ? -8.272 0.134 -8.349 1.00 98.69 83 ASN A O 1
ATOM 647 N N . ALA A 1 84 ? -9.259 1.821 -7.281 1.00 98.75 84 ALA A N 1
ATOM 648 C CA . ALA A 1 84 ? -9.752 0.995 -6.184 1.00 98.75 84 ALA A CA 1
ATOM 649 C C . ALA A 1 84 ? -11.014 0.239 -6.620 1.00 98.75 84 ALA A C 1
ATOM 651 O O . ALA A 1 84 ? -11.997 0.840 -7.061 1.00 98.75 84 ALA A O 1
ATOM 652 N N . THR A 1 85 ? -10.995 -1.085 -6.498 1.00 98.62 85 THR A N 1
ATOM 653 C CA . THR A 1 85 ? -12.046 -1.969 -7.027 1.00 98.62 85 THR A CA 1
ATOM 654 C C . THR A 1 85 ? -12.923 -2.557 -5.931 1.00 98.62 85 THR A C 1
ATOM 656 O O . THR A 1 85 ? -14.101 -2.827 -6.168 1.00 98.62 85 THR A O 1
ATOM 659 N N . SER A 1 86 ? -12.386 -2.731 -4.721 1.00 98.50 86 SER A N 1
ATOM 660 C CA . SER A 1 86 ? -13.164 -3.161 -3.559 1.00 98.50 86 SER A CA 1
ATOM 661 C C . SER A 1 86 ? -12.498 -2.792 -2.235 1.00 98.50 86 SER A C 1
ATOM 663 O O . SER A 1 86 ? -11.287 -2.590 -2.170 1.00 98.50 86 SER A O 1
ATOM 665 N N . GLN A 1 87 ? -13.312 -2.728 -1.181 1.00 98.44 87 GLN A N 1
ATOM 666 C CA . GLN A 1 87 ? -12.886 -2.580 0.206 1.00 98.44 87 GLN A CA 1
ATOM 667 C C . GLN A 1 87 ? -13.754 -3.482 1.087 1.00 98.44 87 GLN A C 1
ATOM 669 O O . GLN A 1 87 ? -14.988 -3.406 1.055 1.00 98.44 87 GLN A O 1
ATOM 674 N N . VAL A 1 88 ? -13.104 -4.345 1.862 1.00 98.38 88 VAL A N 1
ATOM 675 C CA . VAL A 1 88 ? -13.742 -5.347 2.723 1.00 98.38 88 VAL A CA 1
ATOM 676 C C . VAL A 1 88 ? -13.255 -5.150 4.153 1.00 98.38 88 VAL A C 1
ATOM 678 O O . VAL A 1 88 ? -12.070 -4.919 4.373 1.00 98.38 88 VAL A O 1
ATOM 681 N N . ASN A 1 89 ? -14.163 -5.235 5.124 1.00 98.00 89 ASN A N 1
ATOM 682 C CA . ASN A 1 89 ? -13.811 -5.128 6.534 1.00 98.00 89 ASN A CA 1
ATOM 683 C C . ASN A 1 89 ? -12.925 -6.300 6.977 1.00 98.00 89 ASN A C 1
ATOM 685 O O . ASN A 1 89 ? -13.140 -7.448 6.583 1.00 98.00 89 ASN A O 1
ATOM 689 N N . GLY A 1 90 ? -11.937 -5.998 7.810 1.00 98.25 90 GLY A N 1
ATOM 690 C CA . GLY A 1 90 ? -11.094 -6.983 8.466 1.00 98.25 90 GLY A CA 1
ATOM 691 C C . GLY A 1 90 ? -11.703 -7.469 9.781 1.00 98.25 90 GLY A C 1
ATOM 692 O O . GLY A 1 90 ? -12.877 -7.246 10.083 1.00 98.25 90 GLY A O 1
ATOM 693 N N . THR A 1 91 ? -10.895 -8.170 10.574 1.00 98.06 91 THR A N 1
ATOM 694 C CA . THR A 1 91 ? -11.344 -8.773 11.836 1.00 98.06 91 THR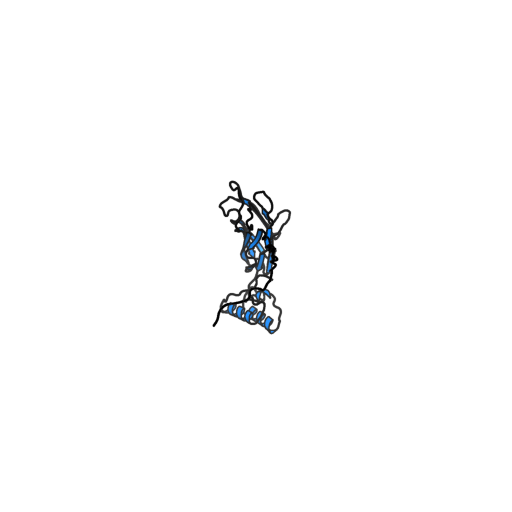 A CA 1
ATOM 695 C C . THR A 1 91 ? -10.947 -7.982 13.073 1.00 98.06 91 THR A C 1
ATOM 697 O O . THR A 1 91 ? -11.337 -8.391 14.156 1.00 98.06 91 THR A O 1
ATOM 700 N N . PHE A 1 92 ? -10.199 -6.881 12.960 1.00 98.56 92 PHE A N 1
ATOM 701 C CA . PHE A 1 92 ? -9.671 -6.131 14.110 1.00 98.56 92 PHE A CA 1
ATOM 702 C C . PHE A 1 92 ? -10.731 -5.862 15.196 1.00 98.56 92 PHE A C 1
ATOM 704 O O . PHE A 1 92 ? -10.620 -6.352 16.317 1.00 98.56 92 PHE A O 1
ATOM 711 N N . LEU A 1 93 ? -11.841 -5.198 14.854 1.00 98.44 93 LEU A N 1
ATOM 712 C CA . LEU A 1 93 ? -12.907 -4.906 15.822 1.00 98.44 93 LEU A CA 1
ATOM 713 C C . LEU A 1 93 ? -13.778 -6.116 16.190 1.00 98.44 93 LEU A C 1
ATOM 715 O O . LEU A 1 93 ? -14.608 -5.996 17.087 1.00 98.44 93 LEU A O 1
ATOM 719 N N . SER A 1 94 ? -13.620 -7.267 15.539 1.00 97.88 94 SER A N 1
ATOM 720 C CA . SER A 1 94 ? -14.389 -8.497 15.794 1.00 97.88 94 SER A CA 1
ATOM 721 C C . SER A 1 94 ? -13.516 -9.676 16.242 1.00 97.88 94 SER A C 1
ATOM 723 O O . SER A 1 94 ? -13.990 -10.811 16.298 1.00 97.88 94 SER A O 1
ATOM 725 N N . GLN A 1 95 ? -12.251 -9.432 16.598 1.00 96.62 95 GLN A N 1
ATOM 726 C CA . GLN A 1 95 ? -11.259 -10.485 16.853 1.00 96.62 95 GLN A CA 1
ATOM 727 C C . GLN A 1 95 ? -11.575 -11.364 18.071 1.00 96.62 95 GLN A C 1
ATOM 729 O O . GLN A 1 95 ? -11.125 -12.503 18.158 1.00 96.62 95 GLN A O 1
ATOM 734 N N . ASP A 1 96 ? -12.399 -10.863 18.988 1.00 96.38 96 ASP A N 1
ATOM 735 C CA . ASP A 1 96 ? -12.927 -11.582 20.149 1.00 96.38 96 ASP A CA 1
ATOM 736 C C . ASP A 1 96 ? -14.330 -12.181 19.911 1.00 96.38 96 ASP A C 1
ATOM 738 O O . ASP A 1 96 ? -14.967 -12.687 20.837 1.00 96.38 96 ASP A O 1
ATOM 742 N N . GLY A 1 97 ? -14.824 -12.136 18.671 1.00 96.50 97 GLY A N 1
ATOM 743 C CA . GLY A 1 97 ? -16.138 -12.637 18.268 1.00 96.50 97 GLY A CA 1
ATOM 744 C C . GLY A 1 97 ? -17.294 -11.654 18.472 1.00 96.50 97 GLY A C 1
ATOM 745 O O . GLY A 1 97 ? -18.451 -12.044 18.283 1.00 96.50 97 GLY A O 1
ATOM 746 N N . ALA A 1 98 ? -17.030 -10.400 18.853 1.00 97.06 98 ALA A N 1
ATOM 747 C CA . ALA A 1 98 ? -18.068 -9.375 18.918 1.00 97.06 98 ALA A CA 1
ATOM 748 C C . ALA A 1 98 ? -18.658 -9.058 17.533 1.00 97.06 98 ALA A C 1
ATOM 750 O O . ALA A 1 98 ? -17.982 -9.126 16.508 1.00 97.06 98 ALA A O 1
ATOM 751 N N . SER A 1 99 ? -19.935 -8.668 17.509 1.00 97.56 99 SER A N 1
ATOM 752 C CA . SER A 1 99 ? -20.560 -8.117 16.303 1.00 97.56 99 SER A CA 1
ATOM 753 C C . SER A 1 99 ? -20.119 -6.674 16.078 1.00 97.56 99 SER A C 1
ATOM 755 O O . SER A 1 99 ? -19.977 -5.905 17.032 1.00 97.56 99 SER A O 1
ATOM 757 N N . THR A 1 100 ? -19.956 -6.301 14.813 1.00 98.19 100 THR A N 1
ATOM 758 C CA . THR A 1 100 ? -19.560 -4.958 14.393 1.00 98.19 100 THR A CA 1
ATOM 759 C C . THR A 1 100 ? -20.530 -4.397 13.357 1.00 98.19 100 THR A C 1
ATOM 761 O O . THR A 1 100 ? -21.316 -5.121 12.741 1.00 98.19 100 THR A O 1
ATOM 764 N N . LEU A 1 101 ? -20.502 -3.078 13.193 1.00 98.06 101 LEU A N 1
ATOM 765 C CA . LEU A 1 101 ? -21.252 -2.340 12.190 1.00 98.06 101 LEU A CA 1
ATOM 766 C C . LEU A 1 101 ? -20.290 -1.464 11.398 1.00 98.06 101 LEU A C 1
ATOM 768 O O . LEU A 1 101 ? -19.700 -0.538 11.951 1.00 98.06 101 LEU A O 1
ATOM 772 N N . VAL A 1 102 ? -20.203 -1.719 10.096 1.00 98.12 102 VAL A N 1
ATOM 773 C CA . VAL A 1 102 ? -19.548 -0.818 9.147 1.00 98.12 102 VAL A CA 1
ATOM 774 C C . VAL A 1 102 ? -20.488 0.358 8.886 1.00 98.12 102 VAL A C 1
ATOM 776 O O . VAL A 1 102 ? -21.592 0.178 8.370 1.00 98.12 102 VAL A O 1
ATOM 779 N N . VAL A 1 103 ? -20.071 1.550 9.304 1.00 96.94 103 VAL A N 1
ATOM 780 C CA . VAL A 1 103 ? -20.846 2.797 9.211 1.00 96.94 103 VAL A CA 1
ATOM 781 C C . VAL A 1 103 ? -20.567 3.509 7.889 1.00 96.94 103 VAL A C 1
ATOM 783 O O . VAL A 1 103 ? -21.491 4.049 7.283 1.00 96.94 103 VAL A O 1
ATOM 786 N N . THR A 1 104 ? -19.319 3.440 7.422 1.00 96.69 104 THR A N 1
ATOM 787 C CA . THR A 1 104 ? -18.861 4.021 6.155 1.00 96.69 104 THR A CA 1
ATOM 788 C C . THR A 1 104 ? -17.988 3.004 5.429 1.00 96.69 104 THR A C 1
ATOM 790 O O . THR A 1 104 ? -17.126 2.377 6.042 1.00 96.69 104 THR A O 1
ATOM 793 N N . ASN A 1 105 ? -18.219 2.830 4.129 1.00 97.56 105 ASN A N 1
ATOM 794 C CA . ASN A 1 105 ? -17.390 2.014 3.242 1.00 97.56 105 ASN A CA 1
ATOM 795 C C . ASN A 1 105 ? -17.528 2.557 1.815 1.00 97.56 105 ASN A C 1
ATOM 797 O O . ASN A 1 105 ? -18.339 2.065 1.026 1.00 97.56 105 ASN A O 1
ATOM 801 N N . GLU A 1 106 ? -16.802 3.631 1.520 1.00 97.38 106 GLU A N 1
ATOM 802 C CA . GLU A 1 106 ? -16.956 4.396 0.284 1.00 97.38 106 GLU A CA 1
ATOM 803 C C . GLU A 1 106 ? -15.652 4.436 -0.511 1.00 97.38 106 GLU A C 1
ATOM 805 O O . GLU A 1 106 ? -14.577 4.671 0.033 1.00 97.38 106 GLU A O 1
ATOM 810 N N . ILE A 1 107 ? -15.761 4.237 -1.826 1.00 98.38 107 ILE A N 1
ATOM 811 C CA . ILE A 1 107 ? -14.660 4.380 -2.782 1.00 98.38 107 ILE A CA 1
ATOM 812 C C . ILE A 1 107 ? -15.050 5.452 -3.797 1.00 98.38 107 ILE A C 1
ATOM 814 O O . ILE A 1 107 ? -16.089 5.360 -4.455 1.00 98.38 107 ILE A O 1
ATOM 818 N N . ASN A 1 108 ? -14.185 6.447 -3.973 1.00 97.69 108 ASN A N 1
ATOM 819 C CA . ASN A 1 108 ? -14.328 7.504 -4.961 1.00 97.69 108 ASN A CA 1
ATOM 820 C C . ASN A 1 108 ? -13.067 7.600 -5.832 1.00 97.69 108 ASN A C 1
ATOM 822 O O . ASN A 1 108 ? -12.171 8.410 -5.587 1.00 97.69 108 ASN A O 1
ATOM 826 N N . ASN A 1 109 ? -13.034 6.807 -6.906 1.00 98.25 109 ASN A N 1
ATOM 827 C CA . ASN A 1 109 ? -11.933 6.815 -7.874 1.00 98.25 109 ASN A CA 1
ATOM 828 C C . ASN A 1 109 ? -11.804 8.143 -8.637 1.00 98.25 109 ASN A C 1
ATOM 830 O O . ASN A 1 109 ? -10.714 8.491 -9.068 1.00 98.25 109 ASN A O 1
ATOM 834 N N . ILE A 1 110 ? -12.871 8.941 -8.768 1.00 97.69 110 ILE A N 1
ATOM 835 C CA . ILE A 1 110 ? -12.783 10.260 -9.424 1.00 97.69 110 ILE A CA 1
ATOM 836 C C . ILE A 1 110 ? -11.975 11.239 -8.565 1.00 97.69 110 ILE A C 1
ATOM 838 O O . ILE A 1 110 ? -11.243 12.068 -9.099 1.00 97.69 110 ILE A O 1
ATOM 842 N N . ALA A 1 111 ? -12.096 11.140 -7.241 1.00 96.12 111 ALA A N 1
ATOM 843 C CA . ALA A 1 111 ? -11.361 11.981 -6.303 1.00 96.12 111 ALA A CA 1
ATOM 844 C C . ALA A 1 111 ? -10.053 11.350 -5.794 1.00 96.12 111 ALA A C 1
ATOM 846 O O . ALA A 1 111 ? -9.303 12.044 -5.111 1.00 96.12 111 ALA A O 1
ATOM 847 N N . GLY A 1 112 ? -9.800 10.068 -6.091 1.00 97.50 112 GLY A N 1
ATOM 848 C CA . GLY A 1 112 ? -8.654 9.319 -5.566 1.00 97.50 112 GLY A CA 1
ATOM 849 C C . GLY A 1 112 ? -8.759 9.078 -4.060 1.00 97.50 112 GLY A C 1
ATOM 850 O O . GLY A 1 112 ? -7.802 9.331 -3.333 1.00 97.50 112 GLY A O 1
ATOM 851 N N . ARG A 1 113 ? -9.952 8.699 -3.577 1.00 96.69 113 ARG A N 1
ATOM 852 C CA . ARG A 1 113 ? -10.276 8.640 -2.142 1.00 96.69 113 ARG A CA 1
ATOM 853 C C . ARG A 1 113 ? -11.017 7.383 -1.742 1.00 96.69 113 ARG A C 1
ATOM 855 O O . ARG A 1 113 ? -11.844 6.882 -2.503 1.00 96.69 113 ARG A O 1
ATOM 862 N N . ILE A 1 114 ? -10.758 6.945 -0.520 1.00 98.06 114 ILE A N 1
ATOM 863 C CA . ILE A 1 114 ? -11.453 5.849 0.144 1.00 98.06 114 ILE A CA 1
ATOM 864 C C . ILE A 1 114 ? -11.745 6.263 1.583 1.00 98.06 114 ILE A C 1
ATOM 866 O O . ILE A 1 114 ? -10.870 6.815 2.247 1.00 98.06 114 ILE A O 1
ATOM 870 N N . GLU A 1 115 ? -12.957 5.990 2.052 1.00 97.62 115 GLU A N 1
ATOM 871 C CA . GLU A 1 115 ? -13.406 6.287 3.413 1.00 97.62 115 GLU A CA 1
ATOM 872 C C . GLU A 1 115 ? -13.936 5.005 4.060 1.00 97.62 115 GLU A C 1
ATOM 874 O O . GLU A 1 115 ? -14.682 4.232 3.443 1.00 97.62 115 GLU A O 1
ATOM 879 N N . TYR A 1 116 ? -13.545 4.766 5.309 1.00 98.25 116 TYR A N 1
ATOM 880 C CA . TYR A 1 116 ? -13.966 3.598 6.073 1.00 98.25 116 TYR A CA 1
ATOM 881 C C . TYR A 1 116 ? -14.223 3.961 7.532 1.00 98.25 116 TYR A C 1
ATOM 883 O O . TYR A 1 116 ? -13.482 4.739 8.130 1.00 98.25 116 TYR A O 1
ATOM 891 N N . GLY A 1 117 ? -15.252 3.357 8.121 1.00 97.62 117 GLY A N 1
ATOM 892 C CA . GLY A 1 117 ? -15.544 3.481 9.543 1.00 97.62 117 GLY A CA 1
ATOM 893 C C . GLY A 1 117 ? -16.329 2.284 10.057 1.00 97.62 117 GLY A C 1
ATOM 894 O O . GLY A 1 117 ? -17.316 1.873 9.443 1.00 97.62 117 GLY A O 1
ATOM 895 N N . GLU A 1 118 ? -15.924 1.744 11.200 1.00 98.31 118 GLU A N 1
ATOM 896 C CA . GLU A 1 118 ? -16.537 0.572 11.823 1.00 98.31 118 GLU A CA 1
ATOM 897 C C . GLU A 1 118 ? -16.617 0.741 13.344 1.00 98.31 118 GLU A C 1
ATOM 899 O O . GLU A 1 118 ? -15.751 1.348 13.973 1.00 98.31 118 GLU A O 1
ATOM 904 N N . THR A 1 119 ? -17.676 0.206 13.953 1.00 98.19 119 THR A N 1
ATOM 905 C CA . THR A 1 119 ? -17.878 0.231 15.406 1.00 98.19 119 THR A CA 1
ATOM 906 C C . THR A 1 119 ? -18.342 -1.119 15.935 1.00 98.19 119 THR A C 1
ATOM 908 O O . THR A 1 119 ? -19.084 -1.846 15.271 1.00 98.19 119 THR A O 1
ATOM 911 N N . ARG A 1 120 ? -17.934 -1.453 17.159 1.00 97.88 120 ARG A N 1
ATOM 912 C CA . ARG A 1 120 ? -18.436 -2.613 17.901 1.00 97.88 120 ARG A CA 1
ATOM 913 C C . ARG A 1 120 ? -19.889 -2.403 18.336 1.00 97.88 120 ARG A C 1
ATOM 915 O O . ARG A 1 120 ? -20.339 -1.284 18.584 1.00 97.88 120 ARG A O 1
ATOM 922 N N . GLN A 1 121 ? -20.644 -3.495 18.432 1.00 95.44 121 GLN A N 1
ATOM 923 C CA . GLN A 1 121 ? -22.055 -3.486 18.821 1.00 95.44 121 GLN A CA 1
ATOM 924 C C . GLN A 1 121 ? -22.306 -4.208 20.150 1.00 95.44 121 GLN A C 1
ATOM 926 O O . GLN A 1 121 ? -21.581 -5.114 20.561 1.00 95.44 121 GLN A O 1
ATOM 931 N N . SER A 1 122 ? -23.417 -3.847 20.798 1.00 88.94 122 SER A N 1
ATOM 932 C CA . SER A 1 122 ? -23.987 -4.626 21.903 1.00 88.94 122 SER A CA 1
ATOM 933 C C . SER A 1 122 ? -24.207 -6.088 21.461 1.00 88.94 122 SER A C 1
ATOM 935 O O . SER A 1 122 ? -24.651 -6.306 20.332 1.00 88.94 122 SER A O 1
ATOM 937 N N . PRO A 1 123 ? -23.924 -7.101 22.304 1.00 93.69 123 PRO A N 1
ATOM 938 C CA . PRO A 1 123 ? -23.721 -7.038 23.753 1.00 93.69 123 PRO A CA 1
ATOM 939 C C . PRO A 1 123 ? -22.272 -6.825 24.205 1.00 93.69 123 PRO A C 1
ATOM 941 O O . PRO A 1 123 ? -22.011 -6.986 25.395 1.00 93.69 123 PRO A O 1
ATOM 944 N N . ALA A 1 124 ? -21.337 -6.481 23.309 1.00 93.56 124 ALA A N 1
ATOM 945 C CA . ALA A 1 124 ? -19.982 -6.146 23.736 1.00 93.56 124 ALA A CA 1
ATOM 946 C C . ALA A 1 124 ? -20.010 -4.989 24.750 1.00 93.56 124 ALA A C 1
ATOM 948 O O . ALA A 1 124 ? -20.860 -4.098 24.679 1.00 93.56 124 ALA A O 1
ATOM 949 N N . THR A 1 125 ? -19.093 -5.024 25.714 1.00 93.56 125 THR A N 1
ATOM 950 C CA . THR A 1 125 ? -18.950 -3.982 26.747 1.00 93.56 125 THR A CA 1
ATOM 951 C C . THR A 1 125 ? -17.521 -3.465 26.878 1.00 93.56 125 THR A C 1
ATOM 953 O O . THR A 1 125 ? -17.284 -2.561 27.668 1.00 93.56 125 THR A O 1
ATOM 956 N N . THR A 1 126 ? -16.579 -4.050 26.137 1.00 95.75 126 THR A N 1
ATOM 957 C CA . THR A 1 126 ? -15.156 -3.693 26.119 1.00 95.75 126 THR A CA 1
ATOM 958 C C . THR A 1 126 ? -14.681 -3.525 24.678 1.00 95.75 126 THR A C 1
ATOM 960 O O . THR A 1 126 ? -15.264 -4.099 23.743 1.00 95.75 126 THR A O 1
ATOM 963 N N . GLY A 1 127 ? -13.627 -2.728 24.508 1.00 96.69 127 GLY A N 1
ATOM 964 C CA . GLY A 1 127 ? -12.903 -2.617 23.246 1.00 96.69 127 GLY A CA 1
ATOM 965 C C . GLY A 1 127 ? -11.938 -3.782 23.009 1.00 96.69 127 GLY A C 1
ATOM 966 O O . GLY A 1 127 ? -11.832 -4.697 23.827 1.00 96.69 127 GLY A O 1
ATOM 967 N N . VAL A 1 128 ? -11.241 -3.730 21.878 1.00 98.06 128 VAL A N 1
ATOM 968 C CA . VAL A 1 128 ? -10.137 -4.632 21.523 1.00 98.06 128 VAL A CA 1
ATOM 969 C C . VAL A 1 128 ? -8.797 -3.943 21.753 1.00 98.06 128 VAL A C 1
ATOM 971 O O . VAL A 1 128 ? -8.693 -2.734 21.566 1.00 98.06 128 VAL A O 1
ATOM 974 N N . THR A 1 129 ? -7.784 -4.701 22.164 1.00 97.50 129 THR A N 1
ATOM 975 C CA . THR A 1 129 ? -6.439 -4.173 22.458 1.00 97.50 129 THR A CA 1
ATOM 976 C C . THR A 1 129 ? -5.351 -4.775 21.584 1.00 97.50 129 THR A C 1
ATOM 978 O O . THR A 1 129 ? -4.296 -4.165 21.441 1.00 97.50 129 THR A O 1
ATOM 981 N N . ASP A 1 130 ? -5.583 -5.973 21.038 1.00 98.00 130 ASP A N 1
ATOM 982 C CA . ASP A 1 130 ? -4.587 -6.625 20.194 1.00 98.00 130 ASP A CA 1
ATOM 983 C C . ASP A 1 130 ? -4.630 -6.030 18.780 1.00 98.00 130 ASP A C 1
ATOM 985 O O . ASP A 1 130 ? -5.724 -5.715 18.297 1.00 98.00 130 ASP A O 1
ATOM 989 N N . PRO A 1 131 ? -3.474 -5.898 18.115 1.00 98.25 131 PRO A N 1
ATOM 990 C CA . PRO A 1 131 ? -3.402 -5.406 16.747 1.00 98.25 131 PRO A CA 1
ATOM 991 C C . PRO A 1 131 ? -4.110 -6.305 15.726 1.00 98.25 131 PRO A C 1
ATOM 993 O O . PRO A 1 131 ? -4.192 -7.525 15.900 1.00 98.25 131 PRO A O 1
ATOM 996 N N . GLY A 1 132 ? -4.549 -5.726 14.607 1.00 98.50 132 GLY A N 1
ATOM 997 C CA . GLY A 1 132 ? -5.158 -6.493 13.525 1.00 98.50 132 GLY A CA 1
ATOM 998 C C . GLY A 1 132 ? -5.514 -5.687 12.279 1.00 98.50 132 GLY A C 1
ATOM 999 O O . GLY A 1 132 ? -5.418 -4.464 12.233 1.00 98.50 132 GLY A O 1
ATOM 1000 N N . VAL A 1 133 ? -5.972 -6.402 11.248 1.00 98.75 133 VAL A N 1
ATOM 1001 C CA . VAL A 1 133 ? -6.450 -5.793 9.999 1.00 98.75 133 VAL A CA 1
ATOM 1002 C C . VAL A 1 133 ? -7.829 -5.181 10.223 1.00 98.75 133 VAL A C 1
ATOM 1004 O O . VAL A 1 133 ? -8.785 -5.893 10.549 1.00 98.75 133 VAL A O 1
ATOM 1007 N N . LEU A 1 134 ? -7.931 -3.870 10.020 1.00 98.69 134 LEU A N 1
ATOM 1008 C CA . LEU A 1 134 ? -9.176 -3.107 10.057 1.00 98.69 134 LEU A CA 1
ATOM 1009 C C . LEU A 1 134 ? -9.966 -3.269 8.758 1.00 98.69 134 LEU A C 1
ATOM 1011 O O . LEU A 1 134 ? -11.173 -3.488 8.794 1.00 98.69 134 LEU A O 1
ATOM 1015 N N . ALA A 1 135 ? -9.288 -3.202 7.615 1.00 98.75 135 ALA A N 1
ATOM 1016 C CA . ALA A 1 135 ? -9.891 -3.396 6.301 1.00 98.75 135 ALA A CA 1
ATOM 1017 C C . ALA A 1 135 ? -8.841 -3.817 5.269 1.00 98.75 135 ALA A C 1
ATOM 1019 O O . ALA A 1 135 ? -7.656 -3.527 5.420 1.00 98.75 135 ALA A O 1
ATOM 1020 N N . THR A 1 136 ? -9.283 -4.468 4.198 1.00 98.88 136 THR A N 1
ATOM 1021 C CA . THR A 1 136 ? -8.462 -4.811 3.033 1.00 98.88 136 THR A CA 1
ATOM 1022 C C . THR A 1 136 ? -9.026 -4.115 1.805 1.00 98.88 136 THR A C 1
ATOM 1024 O O . THR A 1 136 ? -10.218 -4.228 1.503 1.00 98.88 136 THR A O 1
ATOM 1027 N N . ILE A 1 137 ? -8.163 -3.411 1.081 1.00 98.88 137 ILE A N 1
ATOM 1028 C CA . ILE A 1 137 ? -8.492 -2.668 -0.133 1.00 98.88 137 ILE A CA 1
ATOM 1029 C C . ILE A 1 137 ? -7.857 -3.392 -1.317 1.00 98.88 137 ILE A C 1
ATOM 1031 O O . ILE A 1 137 ? -6.681 -3.747 -1.269 1.00 98.88 137 ILE A O 1
ATOM 1035 N N . THR A 1 138 ? -8.625 -3.600 -2.386 1.00 98.88 138 THR A N 1
ATOM 1036 C CA . THR A 1 138 ? -8.112 -4.114 -3.664 1.00 98.88 138 THR A CA 1
ATOM 1037 C C . THR A 1 138 ? -7.999 -2.977 -4.668 1.00 98.88 138 THR A C 1
ATOM 1039 O O . THR A 1 138 ? -8.972 -2.257 -4.907 1.00 98.88 138 THR A O 1
ATOM 1042 N N . PHE A 1 139 ? -6.837 -2.859 -5.297 1.00 98.88 139 PHE A N 1
ATOM 1043 C CA . PHE A 1 139 ? -6.545 -1.910 -6.364 1.00 98.88 139 PHE A CA 1
ATOM 1044 C C . PHE A 1 139 ? -6.245 -2.638 -7.672 1.00 98.88 139 PHE A C 1
ATOM 1046 O O . PHE A 1 139 ? -5.797 -3.778 -7.671 1.00 98.88 139 PHE A O 1
ATOM 1053 N N . GLU A 1 140 ? -6.475 -1.948 -8.779 1.00 98.75 140 GLU A N 1
ATOM 1054 C CA . GLU A 1 140 ? -5.960 -2.252 -10.110 1.00 98.75 140 GLU A CA 1
ATOM 1055 C C . GLU A 1 140 ? -4.897 -1.201 -10.461 1.00 98.75 140 GLU A C 1
ATOM 1057 O O . GLU A 1 140 ? -5.145 0.005 -10.336 1.00 98.75 140 GLU A O 1
ATOM 1062 N N . ALA A 1 141 ? -3.718 -1.650 -10.887 1.00 98.50 141 ALA A N 1
ATOM 1063 C CA . ALA A 1 141 ? -2.645 -0.784 -11.359 1.00 98.50 141 ALA A CA 1
ATOM 1064 C C . ALA A 1 141 ? -2.893 -0.357 -12.814 1.00 98.50 141 ALA A C 1
ATOM 1066 O O . ALA A 1 141 ? -2.979 -1.194 -13.708 1.00 98.50 141 ALA A O 1
ATOM 1067 N N . LEU A 1 142 ? -3.008 0.944 -13.074 1.00 98.12 142 LEU A N 1
ATOM 1068 C CA . LEU A 1 142 ? -3.399 1.469 -14.388 1.00 98.12 142 LEU A CA 1
ATOM 1069 C C . LEU A 1 142 ? -2.203 1.822 -15.273 1.00 98.12 142 LEU A C 1
ATOM 1071 O O . LEU A 1 142 ? -2.213 1.544 -16.473 1.00 98.12 142 LEU A O 1
ATOM 1075 N N . THR A 1 143 ? -1.203 2.472 -14.681 1.00 95.69 143 THR A N 1
ATOM 1076 C CA . THR A 1 143 ? -0.062 3.053 -15.395 1.00 95.69 143 THR A CA 1
ATOM 1077 C C . THR A 1 143 ? 1.187 2.950 -14.536 1.00 95.69 143 THR A C 1
ATOM 1079 O O . THR A 1 143 ? 1.107 3.163 -13.328 1.00 95.69 143 THR A O 1
ATOM 1082 N N . ASP A 1 144 ? 2.324 2.684 -15.170 1.00 93.81 144 ASP A N 1
ATOM 1083 C CA . ASP A 1 144 ? 3.650 2.696 -14.563 1.00 93.81 144 ASP A CA 1
ATOM 1084 C C . ASP A 1 144 ? 3.922 3.999 -13.805 1.00 93.81 144 ASP A C 1
ATOM 1086 O O . ASP A 1 144 ? 3.550 5.098 -14.232 1.00 93.81 144 ASP A O 1
ATOM 1090 N N . GLY A 1 145 ? 4.574 3.873 -12.653 1.00 94.06 145 GLY A N 1
ATOM 1091 C CA . GLY A 1 145 ? 4.887 5.002 -11.791 1.00 94.06 145 GLY A CA 1
ATOM 1092 C C . GLY A 1 145 ? 4.911 4.650 -10.311 1.00 94.06 145 GLY A C 1
ATOM 1093 O O . GLY A 1 145 ? 4.721 3.510 -9.901 1.00 94.06 145 GLY A O 1
ATOM 1094 N N . PHE A 1 146 ? 5.147 5.666 -9.489 1.00 95.69 146 PHE A N 1
ATOM 1095 C CA . PHE A 1 146 ? 5.142 5.547 -8.035 1.00 95.69 146 PHE A CA 1
ATOM 1096 C C . PHE A 1 146 ? 3.911 6.256 -7.468 1.00 95.69 146 PHE A C 1
ATOM 1098 O O . PHE A 1 146 ? 3.699 7.443 -7.726 1.00 95.69 146 PHE A O 1
ATOM 1105 N N . CYS A 1 147 ? 3.094 5.530 -6.712 1.00 97.38 147 CYS A N 1
ATOM 1106 C CA . CYS A 1 147 ? 1.884 6.042 -6.087 1.00 97.38 147 CYS A CA 1
ATOM 1107 C C . CYS A 1 147 ? 2.003 5.958 -4.566 1.00 97.38 147 CYS A C 1
ATOM 1109 O O . CYS A 1 147 ? 2.109 4.871 -4.008 1.00 97.38 147 CYS A O 1
ATOM 1111 N N . GLU A 1 148 ? 1.922 7.098 -3.887 1.00 97.44 148 GLU A N 1
ATOM 1112 C CA . GLU A 1 148 ? 1.738 7.124 -2.436 1.00 97.44 148 GLU A CA 1
ATOM 1113 C C . GLU A 1 148 ? 0.299 6.715 -2.078 1.00 97.44 148 GLU A C 1
ATOM 1115 O O . GLU A 1 148 ? -0.654 7.060 -2.786 1.00 97.44 148 GLU A O 1
ATOM 1120 N N . LEU A 1 149 ? 0.160 5.979 -0.978 1.00 97.94 149 LEU A N 1
ATOM 1121 C CA . LEU A 1 149 ? -1.095 5.633 -0.322 1.00 97.94 149 LEU A CA 1
ATOM 1122 C C . LEU A 1 149 ? -1.150 6.387 1.008 1.00 97.94 149 LEU A C 1
ATOM 1124 O O . LEU A 1 149 ? -0.688 5.902 2.042 1.00 97.94 149 LEU A O 1
ATOM 1128 N N . GLY A 1 150 ? -1.665 7.612 0.955 1.00 97.19 150 GLY A N 1
ATOM 1129 C CA . GLY A 1 150 ? -1.673 8.516 2.101 1.00 97.19 150 GLY A CA 1
ATOM 1130 C C . GLY A 1 150 ? -2.841 8.234 3.037 1.00 97.19 150 GLY A C 1
ATOM 1131 O O . GLY A 1 150 ? -3.970 8.127 2.566 1.00 97.19 150 GLY A O 1
ATOM 1132 N N . LEU A 1 151 ? -2.592 8.167 4.342 1.00 97.81 151 LEU A N 1
ATOM 1133 C CA . LEU A 1 151 ? -3.617 8.182 5.385 1.00 97.81 151 LEU A CA 1
ATOM 1134 C C . LEU A 1 151 ? -3.749 9.595 5.957 1.00 97.81 151 LEU A C 1
ATOM 1136 O O . LEU A 1 151 ? -2.756 10.306 6.121 1.00 97.81 151 LEU A O 1
ATOM 1140 N N . GLY A 1 152 ? -4.970 10.026 6.271 1.00 94.00 152 GLY A N 1
ATOM 1141 C CA . GLY A 1 152 ? -5.155 11.316 6.933 1.00 94.00 152 GLY A CA 1
ATOM 1142 C C . GLY A 1 152 ? -6.589 11.819 6.999 1.00 94.00 152 GLY A C 1
ATOM 1143 O O . GLY A 1 152 ? -7.531 11.191 6.520 1.00 94.00 152 GLY A O 1
ATOM 1144 N N . ASP A 1 153 ? -6.754 12.989 7.601 1.00 90.75 153 ASP A N 1
ATOM 1145 C CA . ASP A 1 153 ? -8.064 13.603 7.820 1.00 90.75 153 ASP A CA 1
ATOM 1146 C C . ASP A 1 153 ? -8.566 14.346 6.581 1.00 90.75 153 ASP A C 1
ATOM 1148 O O . ASP A 1 153 ? -7.785 14.955 5.842 1.00 90.75 153 ASP A O 1
ATOM 1152 N N . TRP A 1 154 ? -9.885 14.352 6.364 1.00 80.12 154 TRP A N 1
ATOM 1153 C CA . TRP A 1 154 ? -10.513 15.183 5.337 1.00 80.12 154 TRP A CA 1
ATOM 1154 C C . TRP A 1 154 ? -11.991 15.419 5.501 1.00 80.12 154 TRP A C 1
ATOM 1156 O O . TRP A 1 154 ? -12.746 14.531 5.858 1.00 80.12 154 TRP A O 1
ATOM 1166 N N . GLY A 1 155 ? -12.427 16.629 5.134 1.00 68.69 155 GLY A N 1
ATOM 1167 C CA . GLY A 1 155 ? -13.851 16.922 4.979 1.00 68.69 155 GLY A CA 1
ATOM 1168 C C . GLY A 1 155 ? -14.672 16.735 6.260 1.00 68.69 155 GLY A C 1
ATOM 1169 O O . GLY A 1 155 ? -15.892 16.670 6.176 1.00 68.69 155 GLY A O 1
ATOM 1170 N N . GLY A 1 156 ? -14.020 16.669 7.427 1.00 69.62 156 GLY A N 1
ATOM 1171 C CA . GLY A 1 156 ? -14.642 16.354 8.715 1.00 69.62 156 GLY A CA 1
ATOM 1172 C C . GLY A 1 156 ? -14.594 14.874 9.115 1.00 69.62 156 GLY A C 1
ATOM 1173 O O . GLY A 1 156 ? -14.989 14.570 10.234 1.00 69.62 156 GLY A O 1
ATOM 1174 N N . ALA A 1 157 ? -14.103 13.983 8.249 1.00 77.88 157 ALA A N 1
ATOM 1175 C CA . ALA A 1 157 ? -13.762 12.602 8.572 1.00 77.88 157 ALA A CA 1
ATOM 1176 C C . ALA A 1 157 ? -12.308 12.504 9.057 1.00 77.88 157 ALA A C 1
ATOM 1178 O O . ALA A 1 157 ? -11.411 13.160 8.516 1.00 77.88 157 ALA A O 1
ATOM 1179 N N . THR A 1 158 ? -12.082 11.667 10.061 1.00 87.56 158 THR A N 1
ATOM 1180 C CA . THR A 1 158 ? -10.828 11.537 10.813 1.00 87.56 158 THR A CA 1
ATOM 1181 C C . THR A 1 158 ? -10.252 10.131 10.676 1.00 87.56 158 THR A C 1
ATOM 1183 O O . THR A 1 158 ? -10.992 9.143 10.612 1.00 87.56 158 THR A O 1
ATOM 1186 N N . THR A 1 159 ? -8.924 10.037 10.614 1.00 94.81 159 THR A N 1
ATOM 1187 C CA . THR A 1 159 ? -8.215 8.756 10.743 1.00 94.81 159 THR A CA 1
ATOM 1188 C C . THR A 1 159 ? -7.865 8.540 12.206 1.00 94.81 159 THR A C 1
ATOM 1190 O O . THR A 1 159 ? -6.938 9.159 12.720 1.00 94.81 159 THR A O 1
ATOM 1193 N N . GLU A 1 160 ? -8.643 7.709 12.898 1.00 95.88 160 GLU A N 1
ATOM 1194 C CA . GLU A 1 160 ? -8.550 7.576 14.351 1.00 95.88 160 GLU A CA 1
ATOM 1195 C C . GLU A 1 160 ? -9.048 6.226 14.874 1.00 95.88 160 GLU A C 1
ATOM 1197 O O . GLU A 1 160 ? -9.921 5.573 14.291 1.00 95.88 160 GLU A O 1
ATOM 1202 N N . LEU A 1 161 ? -8.510 5.843 16.032 1.00 98.06 161 LEU A N 1
ATOM 1203 C CA . LEU A 1 161 ? -9.086 4.835 16.914 1.00 98.06 161 LEU A CA 1
ATOM 1204 C C . LEU A 1 161 ? -9.859 5.544 18.031 1.00 98.06 161 LEU A C 1
ATOM 1206 O O . LEU A 1 161 ? -9.435 6.583 18.533 1.00 98.06 161 LEU A O 1
ATOM 1210 N N . ILE A 1 162 ? -10.997 4.988 18.433 1.00 97.62 162 ILE A N 1
ATOM 1211 C CA . ILE A 1 162 ? -11.906 5.594 19.412 1.00 97.62 162 ILE A CA 1
ATOM 1212 C C . ILE A 1 162 ? -12.163 4.588 20.533 1.00 97.62 162 ILE A C 1
ATOM 1214 O O . ILE A 1 162 ? -12.480 3.426 20.264 1.00 97.62 162 ILE A O 1
ATOM 1218 N N . ASP A 1 163 ? -12.058 5.031 21.786 1.00 96.75 163 ASP A N 1
ATOM 1219 C CA . ASP A 1 163 ? -12.263 4.193 22.968 1.00 96.75 163 ASP A CA 1
ATOM 1220 C C . ASP A 1 163 ? -13.748 3.878 23.252 1.00 96.75 163 ASP A C 1
ATOM 1222 O O . ASP A 1 163 ? -14.675 4.395 22.619 1.00 96.75 163 ASP A O 1
ATOM 1226 N N . VAL A 1 164 ? -13.999 3.032 24.255 1.00 94.62 164 VAL A N 1
ATOM 1227 C CA . VAL A 1 164 ? -15.360 2.652 24.695 1.00 94.62 164 VAL A CA 1
ATOM 1228 C C . VAL A 1 164 ? -16.204 3.828 25.217 1.00 94.62 164 VAL A C 1
ATOM 1230 O O . VAL A 1 164 ? -17.433 3.746 25.246 1.00 94.62 164 VAL A O 1
ATOM 1233 N N . ASN A 1 165 ? -15.572 4.939 25.602 1.00 94.25 165 ASN A N 1
ATOM 1234 C CA . ASN A 1 165 ? -16.230 6.166 26.051 1.00 94.25 165 ASN A CA 1
ATOM 1235 C C . ASN A 1 165 ? -16.443 7.173 24.909 1.00 94.25 165 ASN A C 1
ATOM 1237 O O . ASN A 1 165 ? -16.847 8.306 25.177 1.00 94.25 165 ASN A O 1
ATOM 1241 N N . LEU A 1 166 ? -16.194 6.770 23.658 1.00 92.38 166 LEU A N 1
ATOM 1242 C CA . LEU A 1 166 ? -16.272 7.613 22.463 1.00 92.38 166 LEU A CA 1
ATOM 1243 C C . LEU A 1 166 ? -15.258 8.767 22.467 1.00 92.38 166 LEU A C 1
ATOM 1245 O O . LEU A 1 166 ? -15.537 9.855 21.962 1.00 92.38 166 LEU A O 1
ATOM 1249 N N . THR A 1 167 ? -14.088 8.538 23.059 1.00 95.00 167 THR A N 1
ATOM 1250 C CA . THR A 1 167 ? -12.966 9.479 23.079 1.00 95.00 167 THR A CA 1
ATOM 1251 C C . THR A 1 167 ? -11.879 9.013 22.106 1.00 95.00 167 THR A C 1
ATOM 1253 O O . THR A 1 167 ? -11.493 7.844 22.161 1.00 95.00 167 THR A O 1
ATOM 1256 N N . PRO A 1 168 ? -11.360 9.897 21.233 1.00 95.44 168 PRO A N 1
ATOM 1257 C CA . PRO A 1 168 ? -10.243 9.560 20.358 1.00 95.44 168 PRO A CA 1
ATOM 1258 C C . PRO A 1 168 ? -9.007 9.118 21.143 1.00 95.44 168 PRO A C 1
ATOM 1260 O O . PRO A 1 168 ? -8.604 9.761 22.118 1.00 95.44 168 PRO A O 1
ATOM 1263 N N . ILE A 1 169 ? -8.393 8.034 20.688 1.00 95.94 169 ILE A N 1
ATOM 1264 C CA . ILE A 1 169 ? -7.109 7.533 21.166 1.00 95.94 169 ILE A CA 1
ATOM 1265 C C . ILE A 1 169 ? -6.021 8.247 20.350 1.00 95.94 169 ILE A C 1
ATOM 1267 O O . ILE A 1 169 ? -6.100 8.248 19.119 1.00 95.94 169 ILE A O 1
ATOM 1271 N N . PRO A 1 170 ? -5.003 8.863 20.982 1.00 94.88 170 PRO A N 1
ATOM 1272 C CA . PRO A 1 170 ? -3.861 9.416 20.259 1.00 94.88 170 PRO A CA 1
ATOM 1273 C C . PRO A 1 170 ? -3.231 8.352 19.353 1.00 94.88 170 PRO A C 1
ATOM 1275 O O . PRO A 1 170 ? -2.735 7.339 19.844 1.00 94.88 170 PRO A O 1
ATOM 1278 N N . THR A 1 171 ? -3.306 8.585 18.044 1.00 95.00 171 THR A N 1
ATOM 1279 C CA . THR A 1 171 ? -2.972 7.603 17.012 1.00 95.00 171 THR A CA 1
ATOM 1280 C C . THR A 1 171 ? -2.023 8.237 16.001 1.00 95.00 171 THR A C 1
ATOM 1282 O O . THR A 1 171 ? -2.336 9.284 15.434 1.00 95.00 171 THR A O 1
ATOM 1285 N N . ASP A 1 172 ? -0.875 7.607 15.784 1.00 95.50 172 ASP A N 1
ATOM 1286 C CA . ASP A 1 172 ? 0.033 7.920 14.687 1.00 95.50 172 ASP A CA 1
ATOM 1287 C C . ASP A 1 172 ? -0.443 7.235 13.398 1.00 95.50 172 ASP A C 1
ATOM 1289 O O . ASP A 1 172 ? -1.166 6.235 13.425 1.00 95.50 172 ASP A O 1
ATOM 1293 N N . VAL A 1 173 ? -0.028 7.771 12.249 1.00 96.00 173 VAL A N 1
ATOM 1294 C CA . VAL A 1 173 ? -0.377 7.218 10.935 1.00 96.00 173 VAL A CA 1
ATOM 1295 C C . VAL A 1 173 ? 0.870 6.954 10.103 1.00 96.00 173 VAL A C 1
ATOM 1297 O O . VAL A 1 173 ? 1.716 7.836 9.950 1.00 96.00 173 VAL A O 1
ATOM 1300 N N . ASN A 1 174 ? 0.956 5.753 9.530 1.00 97.00 174 ASN A N 1
ATOM 1301 C CA . ASN A 1 174 ? 2.004 5.382 8.584 1.00 97.00 174 ASN A CA 1
ATOM 1302 C C . ASN A 1 174 ? 1.397 5.130 7.205 1.00 97.00 174 ASN A C 1
ATOM 1304 O O . ASN A 1 174 ? 0.650 4.171 6.993 1.00 97.00 174 ASN A O 1
ATOM 1308 N N . ASN A 1 175 ? 1.748 6.000 6.263 1.00 97.38 175 ASN A N 1
ATOM 1309 C CA . ASN A 1 175 ? 1.365 5.861 4.865 1.00 97.38 175 ASN A CA 1
ATOM 1310 C C . ASN A 1 175 ? 1.983 4.601 4.249 1.00 97.38 175 ASN A C 1
ATOM 1312 O O . ASN A 1 175 ? 2.934 4.025 4.774 1.00 97.38 175 ASN A O 1
ATOM 1316 N N . GLY A 1 176 ? 1.447 4.208 3.101 1.00 97.56 176 GLY A N 1
ATOM 1317 C CA . GLY A 1 176 ? 2.058 3.207 2.240 1.00 97.56 176 GLY A CA 1
ATOM 1318 C C . GLY A 1 176 ? 2.420 3.788 0.886 1.00 97.56 176 GLY A C 1
ATOM 1319 O O . GLY A 1 176 ? 2.214 4.968 0.596 1.00 97.56 176 GLY A O 1
ATOM 1320 N N . SER A 1 177 ? 2.923 2.932 0.016 1.00 97.69 177 SER A N 1
ATOM 1321 C CA . SER A 1 177 ? 3.191 3.266 -1.372 1.00 97.69 177 SER A CA 1
ATOM 1322 C C . SER A 1 177 ? 3.162 2.027 -2.255 1.00 97.69 177 SER A C 1
ATOM 1324 O O . SER A 1 177 ? 3.216 0.886 -1.797 1.00 97.69 177 SER A O 1
ATOM 1326 N N . VAL A 1 178 ? 3.025 2.258 -3.551 1.00 97.62 178 VAL A N 1
ATOM 1327 C CA . VAL A 1 178 ? 3.013 1.222 -4.573 1.00 97.62 178 VAL A CA 1
ATOM 1328 C C . VAL A 1 178 ? 3.871 1.702 -5.722 1.00 97.62 178 VAL A C 1
ATOM 1330 O O . VAL A 1 178 ? 3.721 2.833 -6.192 1.00 97.62 178 VAL A O 1
ATOM 1333 N N . ARG A 1 179 ? 4.746 0.827 -6.199 1.00 96.69 179 ARG A N 1
ATOM 1334 C CA . ARG A 1 179 ? 5.489 1.040 -7.431 1.00 96.69 179 ARG A CA 1
ATOM 1335 C C . ARG A 1 179 ? 4.915 0.147 -8.519 1.00 96.69 179 ARG A C 1
ATOM 1337 O O . ARG A 1 179 ? 4.790 -1.055 -8.330 1.00 96.69 179 ARG A O 1
ATOM 1344 N N . ILE A 1 180 ? 4.545 0.754 -9.634 1.00 96.38 180 ILE A N 1
ATOM 1345 C CA . ILE A 1 180 ? 3.929 0.095 -10.778 1.00 96.38 180 ILE A CA 1
ATOM 1346 C C . ILE A 1 180 ? 4.973 0.050 -11.887 1.00 96.38 180 ILE A C 1
ATOM 1348 O O . ILE A 1 180 ? 5.463 1.102 -12.303 1.00 96.38 180 ILE A O 1
ATOM 1352 N N . GLY A 1 181 ? 5.316 -1.151 -12.334 1.00 95.06 181 GLY A N 1
ATOM 1353 C CA . GLY A 1 181 ? 6.296 -1.393 -13.390 1.00 95.06 181 GLY A CA 1
ATOM 1354 C C . GLY A 1 181 ? 7.081 -2.679 -13.148 1.00 95.06 181 GLY A C 1
ATOM 1355 O O . GLY A 1 181 ? 6.884 -3.367 -12.143 1.00 95.06 181 GLY A O 1
ATOM 1356 N N . LEU A 1 182 ? 7.977 -3.005 -14.074 1.00 95.62 182 LEU A N 1
ATOM 1357 C CA . LEU A 1 182 ? 8.787 -4.217 -14.014 1.00 95.62 182 LEU A CA 1
ATOM 1358 C C . LEU A 1 182 ? 10.181 -3.901 -13.469 1.00 95.62 182 LEU A C 1
ATOM 1360 O O . LEU A 1 182 ? 10.883 -3.024 -13.962 1.00 95.62 182 LEU A O 1
ATOM 1364 N N . CYS A 1 183 ? 10.589 -4.631 -12.434 1.00 96.38 183 CYS A N 1
ATOM 1365 C CA . CYS A 1 183 ? 11.975 -4.600 -11.988 1.00 96.38 183 CYS A CA 1
ATOM 1366 C C . CYS A 1 183 ? 12.874 -5.159 -13.099 1.00 96.38 183 CYS A C 1
ATOM 1368 O O . CYS A 1 183 ? 12.606 -6.258 -13.578 1.00 96.38 183 CYS A O 1
ATOM 1370 N N . GLY A 1 184 ? 13.914 -4.423 -13.490 1.00 97.12 184 GLY A N 1
ATOM 1371 C CA . GLY A 1 184 ? 14.778 -4.753 -14.623 1.00 97.12 184 GLY A CA 1
ATOM 1372 C C . GLY A 1 184 ? 14.377 -4.127 -15.962 1.00 97.12 184 GLY A C 1
ATOM 1373 O O . GLY A 1 184 ? 15.213 -4.141 -16.852 1.00 97.12 184 GLY A O 1
ATOM 1374 N N . ASP A 1 185 ? 13.170 -3.564 -16.112 1.00 97.50 185 ASP A N 1
ATOM 1375 C CA . ASP A 1 185 ? 12.757 -2.833 -17.328 1.00 97.50 185 ASP A CA 1
ATOM 1376 C C . ASP A 1 185 ? 13.229 -1.375 -17.211 1.00 97.50 185 ASP A C 1
ATOM 1378 O O . ASP A 1 185 ? 12.554 -0.500 -16.648 1.00 97.50 185 ASP A O 1
ATOM 1382 N N . VAL A 1 186 ? 14.462 -1.127 -17.650 1.00 96.94 186 VAL A N 1
ATOM 1383 C CA . VAL A 1 186 ? 15.139 0.168 -17.486 1.00 96.94 186 VAL A CA 1
ATOM 1384 C C . VAL A 1 186 ? 14.805 1.14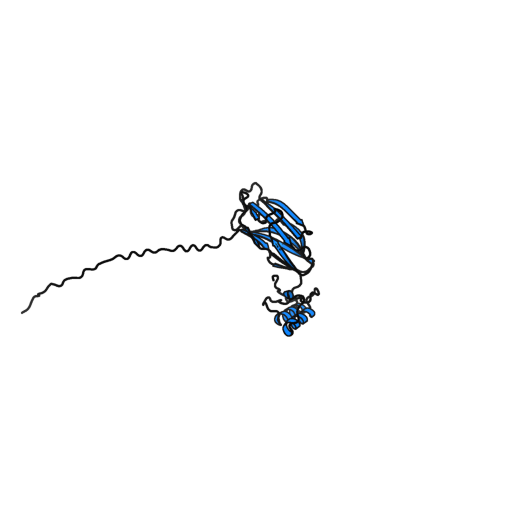0 -18.614 1.00 96.94 186 VAL A C 1
ATOM 1386 O O . VAL A 1 186 ? 15.007 2.353 -18.458 1.00 96.94 186 VAL A O 1
ATOM 1389 N N . ASN A 1 187 ? 14.284 0.635 -19.735 1.00 95.12 187 ASN A N 1
ATOM 1390 C CA . ASN A 1 187 ? 13.955 1.427 -20.918 1.00 95.12 187 ASN A CA 1
ATOM 1391 C C . ASN A 1 187 ? 12.443 1.669 -21.122 1.00 95.12 187 ASN A C 1
ATOM 1393 O O . ASN A 1 187 ? 12.078 2.467 -21.992 1.00 95.12 187 ASN A O 1
ATOM 1397 N N . ASN A 1 188 ? 11.597 1.124 -20.239 1.00 93.12 188 ASN A N 1
ATOM 1398 C CA . ASN A 1 188 ? 10.133 1.225 -20.221 1.00 93.12 188 ASN A CA 1
ATOM 1399 C C . ASN A 1 188 ? 9.470 0.665 -21.489 1.00 93.12 188 ASN A C 1
ATOM 1401 O O . ASN A 1 188 ? 8.540 1.286 -22.025 1.00 93.12 188 ASN A O 1
ATOM 1405 N N . ASP A 1 189 ? 9.955 -0.464 -22.001 1.00 94.50 189 ASP A N 1
ATOM 1406 C CA . ASP A 1 189 ? 9.361 -1.130 -23.166 1.00 94.50 189 ASP A CA 1
ATOM 1407 C C . ASP A 1 189 ? 8.354 -2.240 -22.817 1.00 94.50 189 ASP A C 1
ATOM 1409 O O . ASP A 1 189 ? 7.789 -2.870 -23.718 1.00 94.50 189 ASP A O 1
ATOM 1413 N N . GLU A 1 190 ? 8.033 -2.380 -21.527 1.00 93.25 190 GLU A N 1
ATOM 1414 C CA . GLU A 1 190 ? 7.131 -3.381 -20.948 1.00 93.25 190 GLU A CA 1
ATOM 1415 C C . GLU A 1 190 ? 7.700 -4.812 -20.991 1.00 93.25 190 GLU A C 1
ATOM 1417 O O . GLU A 1 190 ? 6.954 -5.792 -20.853 1.00 93.25 190 GLU A O 1
ATOM 1422 N N . SER A 1 191 ? 9.016 -4.954 -21.161 1.00 95.44 191 SER A N 1
ATOM 1423 C CA . SER A 1 191 ? 9.725 -6.227 -21.106 1.00 95.44 191 SER A CA 1
ATOM 1424 C C . SER A 1 191 ? 11.066 -6.109 -20.377 1.00 95.44 191 SER A C 1
ATOM 1426 O O . SER A 1 191 ? 11.588 -5.024 -20.194 1.00 95.44 191 SER A O 1
ATOM 1428 N N . VAL A 1 192 ? 11.580 -7.241 -19.881 1.00 97.69 192 VAL A N 1
ATOM 1429 C CA . VAL A 1 192 ? 12.932 -7.324 -19.307 1.00 97.69 192 VAL A CA 1
ATOM 1430 C C . VAL A 1 192 ? 13.762 -8.200 -20.233 1.00 97.69 192 VAL A C 1
ATOM 1432 O O . VAL A 1 192 ? 13.613 -9.430 -20.234 1.00 97.69 192 VAL A O 1
ATOM 1435 N N . ASP A 1 193 ? 14.587 -7.579 -21.069 1.00 97.81 193 ASP A N 1
ATOM 1436 C CA . ASP A 1 193 ? 15.325 -8.262 -22.124 1.00 97.81 193 ASP A CA 1
ATOM 1437 C C . ASP A 1 193 ? 16.765 -7.753 -22.335 1.00 97.81 193 ASP A C 1
ATOM 1439 O O . ASP A 1 193 ? 17.393 -7.161 -21.458 1.00 97.81 193 ASP A O 1
ATOM 1443 N N . LEU A 1 194 ? 17.376 -8.098 -23.475 1.00 97.94 194 LEU A N 1
ATOM 1444 C CA . LEU A 1 194 ? 18.755 -7.693 -23.770 1.00 97.94 194 LEU A CA 1
ATOM 1445 C C . LEU A 1 194 ? 18.913 -6.182 -23.978 1.00 97.94 194 LEU A C 1
ATOM 1447 O O . LEU A 1 194 ? 20.032 -5.692 -23.838 1.00 97.94 194 LEU A O 1
ATOM 1451 N N . GLY A 1 195 ? 17.849 -5.463 -24.332 1.00 98.06 195 GLY A N 1
ATOM 1452 C CA . GLY A 1 195 ? 17.826 -4.005 -24.354 1.00 98.06 195 GLY A CA 1
ATOM 1453 C C . GLY A 1 195 ? 18.162 -3.450 -22.979 1.00 98.06 195 GLY A C 1
ATOM 1454 O O . GLY A 1 195 ? 19.113 -2.681 -22.860 1.00 98.06 195 GLY A O 1
ATOM 1455 N N . ASP A 1 196 ? 17.502 -3.950 -21.936 1.00 98.44 196 ASP A N 1
ATOM 1456 C CA . ASP A 1 196 ? 17.734 -3.507 -20.561 1.00 98.44 196 ASP A CA 1
ATOM 1457 C C . ASP A 1 196 ? 19.143 -3.812 -20.064 1.00 98.44 196 ASP A C 1
ATOM 1459 O O . ASP A 1 196 ? 19.777 -2.990 -19.397 1.00 98.44 196 ASP A O 1
ATOM 1463 N N . VAL A 1 197 ? 19.673 -4.981 -20.437 1.00 98.38 197 VAL A N 1
ATOM 1464 C CA . VAL A 1 197 ? 21.061 -5.359 -20.138 1.00 98.38 197 VAL A CA 1
ATOM 1465 C C . VAL A 1 197 ? 22.034 -4.349 -20.742 1.00 98.38 197 VAL A C 1
ATOM 1467 O O . VAL A 1 197 ? 22.972 -3.913 -20.071 1.00 98.38 197 VAL A O 1
ATOM 1470 N N . LEU A 1 198 ? 21.838 -3.998 -22.016 1.00 98.00 198 LEU A N 1
ATOM 1471 C CA . LEU A 1 198 ? 22.710 -3.064 -22.724 1.00 98.00 198 LEU A CA 1
ATOM 1472 C C . LEU A 1 198 ? 22.575 -1.645 -22.176 1.00 98.00 198 LEU A C 1
ATOM 1474 O O . LEU A 1 198 ? 23.598 -1.002 -21.961 1.00 98.00 198 LEU A O 1
ATOM 1478 N N . ASP A 1 199 ? 21.358 -1.190 -21.888 1.00 98.19 199 ASP A N 1
ATOM 1479 C CA . ASP A 1 199 ? 21.110 0.141 -21.334 1.00 98.19 199 ASP A CA 1
ATOM 1480 C C . ASP A 1 199 ? 21.714 0.274 -19.926 1.00 98.19 199 ASP A C 1
ATOM 1482 O O . ASP A 1 199 ? 22.402 1.255 -19.636 1.00 98.19 199 ASP A O 1
ATOM 1486 N N . THR A 1 200 ? 21.570 -0.748 -19.076 1.00 98.19 200 THR A N 1
ATOM 1487 C CA . THR A 1 200 ? 22.184 -0.787 -17.734 1.00 98.19 200 THR A CA 1
ATOM 1488 C C . THR A 1 200 ? 23.711 -0.805 -17.821 1.00 98.19 200 THR A C 1
ATOM 1490 O O . THR A 1 200 ? 24.401 -0.074 -17.106 1.00 98.19 200 THR A O 1
ATOM 1493 N N . PHE A 1 201 ? 24.268 -1.593 -18.745 1.00 97.94 201 PHE A N 1
ATOM 1494 C CA . PHE A 1 201 ? 25.709 -1.628 -18.991 1.00 97.94 201 PHE A CA 1
ATOM 1495 C C . PHE A 1 201 ? 26.245 -0.283 -19.500 1.00 97.94 201 PHE A C 1
ATOM 1497 O O . PHE A 1 201 ? 27.295 0.177 -19.043 1.00 97.94 201 PHE A O 1
ATOM 1504 N N . ASP A 1 202 ? 25.534 0.364 -20.422 1.00 98.06 202 ASP A N 1
ATOM 1505 C CA . ASP A 1 202 ? 25.899 1.667 -20.971 1.00 98.06 202 ASP A CA 1
ATOM 1506 C C . ASP A 1 202 ? 25.784 2.781 -19.920 1.00 98.06 202 ASP A C 1
ATOM 1508 O O . ASP A 1 202 ? 26.630 3.684 -19.877 1.00 98.06 202 ASP A O 1
ATOM 1512 N N . HIS A 1 203 ? 24.802 2.695 -19.019 1.00 97.44 203 HIS A N 1
ATOM 1513 C CA . HIS A 1 203 ? 24.717 3.554 -17.840 1.00 97.44 203 HIS A CA 1
ATOM 1514 C C . HIS A 1 203 ? 25.962 3.411 -16.961 1.00 97.44 203 HIS A C 1
ATOM 1516 O O . HIS A 1 203 ? 26.640 4.401 -16.683 1.00 97.44 203 HIS A O 1
ATOM 1522 N N . PHE A 1 204 ? 26.329 2.183 -16.594 1.00 96.94 204 PHE A N 1
ATOM 1523 C CA . PHE A 1 204 ? 27.507 1.920 -15.768 1.00 96.94 204 PHE A CA 1
ATOM 1524 C C . PHE A 1 204 ? 28.820 2.368 -16.439 1.00 96.94 204 PHE A C 1
ATOM 1526 O O . PHE A 1 204 ? 29.645 3.051 -15.828 1.00 96.94 204 PHE A O 1
ATOM 1533 N N . MET A 1 205 ? 29.032 2.006 -17.707 1.00 97.44 205 MET A N 1
ATOM 1534 C CA . MET A 1 205 ? 30.305 2.226 -18.405 1.00 97.44 205 MET A CA 1
ATOM 1535 C C . MET A 1 205 ? 30.494 3.652 -18.914 1.00 97.44 205 MET A C 1
ATOM 1537 O O . MET A 1 205 ? 31.626 4.147 -18.966 1.00 97.44 205 MET A O 1
ATOM 1541 N N . TYR A 1 206 ? 29.409 4.291 -19.347 1.00 97.25 206 TYR A N 1
ATOM 1542 C CA . TYR A 1 206 ? 29.453 5.557 -20.078 1.00 97.25 206 TYR A CA 1
ATOM 1543 C C . TYR A 1 206 ? 28.610 6.660 -19.431 1.00 97.25 206 TYR A C 1
ATOM 1545 O O . TYR A 1 206 ? 28.594 7.777 -19.953 1.00 97.25 206 TYR A O 1
ATOM 1553 N N . SER A 1 207 ? 27.953 6.385 -18.298 1.00 95.81 207 SER A N 1
ATOM 1554 C CA . SER A 1 207 ? 27.063 7.324 -17.600 1.00 95.81 207 SER A CA 1
ATOM 1555 C C . SER A 1 207 ? 25.934 7.841 -18.497 1.00 95.81 207 SER A C 1
ATOM 1557 O O . SER A 1 207 ? 25.568 9.018 -18.437 1.00 95.81 207 SER A O 1
ATOM 1559 N N . ILE A 1 208 ? 25.404 6.971 -19.365 1.00 96.38 208 ILE A N 1
ATOM 1560 C CA . ILE A 1 208 ? 24.215 7.276 -20.166 1.00 96.38 208 ILE A CA 1
ATOM 1561 C C . ILE A 1 208 ? 22.990 7.265 -19.237 1.00 96.38 208 ILE A C 1
ATOM 1563 O O . ILE A 1 208 ? 22.791 6.283 -18.529 1.00 96.38 208 ILE A O 1
ATOM 1567 N N . PRO A 1 209 ? 22.171 8.333 -19.188 1.00 95.94 209 PRO A N 1
ATOM 1568 C CA . PRO A 1 209 ? 20.982 8.358 -18.338 1.00 95.94 209 PRO A CA 1
ATOM 1569 C C . PRO A 1 209 ? 19.983 7.262 -18.715 1.00 95.94 209 PRO A C 1
ATOM 1571 O O . PRO A 1 209 ? 19.709 7.072 -19.901 1.00 95.94 209 PRO A O 1
ATOM 1574 N N . LEU A 1 210 ? 19.407 6.602 -17.709 1.00 94.88 210 LEU A N 1
ATOM 1575 C CA . LEU A 1 210 ? 18.352 5.612 -17.913 1.00 94.88 210 LEU A CA 1
ATOM 1576 C C . LEU A 1 210 ? 16.974 6.284 -17.873 1.00 94.88 210 LEU A C 1
ATOM 1578 O O . LEU A 1 210 ? 16.740 7.153 -17.029 1.00 94.88 210 LEU A O 1
ATOM 1582 N N . PRO A 1 211 ? 16.030 5.878 -18.739 1.00 92.56 211 PRO A N 1
ATOM 1583 C CA . PRO A 1 211 ? 14.633 6.288 -18.619 1.00 92.56 211 PRO A CA 1
ATOM 1584 C C . PRO A 1 211 ? 14.004 5.904 -17.275 1.00 92.56 211 PRO A C 1
ATOM 1586 O O . PRO A 1 211 ? 13.140 6.632 -16.783 1.00 92.56 211 PRO A O 1
ATOM 1589 N N . ASN A 1 212 ? 14.430 4.776 -16.696 1.00 92.19 212 ASN A N 1
ATOM 1590 C CA . ASN A 1 212 ? 13.819 4.185 -15.513 1.00 92.19 212 ASN A CA 1
ATOM 1591 C C . ASN A 1 212 ? 14.858 3.698 -14.484 1.00 92.19 212 ASN A C 1
ATOM 1593 O O . ASN A 1 212 ? 15.015 2.505 -14.247 1.00 92.19 212 ASN A O 1
ATOM 1597 N N . GLU A 1 213 ? 15.576 4.628 -13.847 1.00 92.69 213 GLU A N 1
ATOM 1598 C CA . GLU A 1 213 ? 16.686 4.295 -12.930 1.00 92.69 213 GLU A CA 1
ATOM 1599 C C . GLU A 1 213 ? 16.293 3.381 -11.756 1.00 92.69 213 GLU A C 1
ATOM 1601 O O . GLU A 1 213 ? 17.108 2.579 -11.312 1.00 92.69 213 GLU A O 1
ATOM 1606 N N . TRP A 1 214 ? 15.050 3.444 -11.259 1.00 93.19 214 TRP A N 1
ATOM 1607 C CA . TRP A 1 214 ? 14.638 2.591 -10.132 1.00 93.19 214 TRP A CA 1
ATOM 1608 C C . TRP A 1 214 ? 14.655 1.097 -10.473 1.00 93.19 214 TRP A C 1
ATOM 1610 O O . TRP A 1 214 ? 14.801 0.274 -9.573 1.00 93.19 214 TRP A O 1
ATOM 1620 N N . ALA A 1 215 ? 14.457 0.756 -11.750 1.00 96.12 215 ALA A N 1
ATOM 1621 C CA . ALA A 1 215 ? 14.410 -0.619 -12.223 1.00 96.12 215 ALA A CA 1
ATOM 1622 C C . ALA A 1 215 ? 15.813 -1.191 -12.468 1.00 96.12 215 ALA A C 1
ATOM 1624 O O . ALA A 1 215 ? 15.925 -2.372 -12.779 1.00 96.12 215 ALA A O 1
ATOM 1625 N N . ALA A 1 216 ? 16.858 -0.365 -12.338 1.00 96.44 216 ALA A N 1
ATOM 1626 C CA . ALA A 1 216 ? 18.225 -0.719 -12.687 1.00 96.44 216 ALA A CA 1
ATOM 1627 C C . ALA A 1 216 ? 19.028 -1.301 -11.516 1.00 96.44 216 ALA A C 1
ATOM 1629 O O . ALA A 1 216 ? 19.778 -2.233 -11.750 1.00 96.44 216 ALA A O 1
ATOM 1630 N N . ASP A 1 217 ? 18.861 -0.809 -10.279 1.00 96.50 217 ASP A N 1
ATOM 1631 C CA . ASP A 1 217 ? 19.424 -1.470 -9.082 1.00 96.50 217 ASP A CA 1
ATOM 1632 C C . ASP A 1 217 ? 18.544 -2.680 -8.734 1.00 96.50 217 ASP A C 1
ATOM 1634 O O . ASP A 1 217 ? 17.532 -2.575 -8.025 1.00 96.50 217 ASP A O 1
ATOM 1638 N N . VAL A 1 218 ? 18.900 -3.834 -9.297 1.00 96.81 218 VAL A N 1
ATOM 1639 C CA . VAL A 1 218 ? 18.118 -5.076 -9.218 1.00 96.81 218 VAL A CA 1
ATOM 1640 C C . VAL A 1 218 ? 18.587 -5.998 -8.096 1.00 96.81 218 VAL A C 1
ATOM 1642 O O . VAL A 1 218 ? 17.980 -7.051 -7.878 1.00 96.81 218 VAL A O 1
ATOM 1645 N N . ASN A 1 219 ? 19.642 -5.626 -7.371 1.00 95.12 219 ASN A N 1
ATOM 1646 C CA . ASN A 1 219 ? 20.200 -6.416 -6.273 1.00 95.12 219 ASN A CA 1
ATOM 1647 C C . ASN A 1 219 ? 20.148 -5.701 -4.901 1.00 95.12 219 ASN A C 1
ATOM 1649 O O . ASN A 1 219 ? 20.405 -6.339 -3.873 1.00 95.12 219 ASN A O 1
ATOM 1653 N N . LYS A 1 220 ? 19.695 -4.439 -4.868 1.00 93.19 220 LYS A N 1
ATOM 1654 C CA . LYS A 1 220 ? 19.552 -3.548 -3.700 1.00 93.19 220 LYS A CA 1
ATOM 1655 C C . LYS A 1 220 ? 20.870 -3.132 -3.064 1.00 93.19 220 LYS A C 1
ATOM 1657 O O . LYS A 1 220 ? 20.876 -2.884 -1.851 1.00 93.19 220 LYS A O 1
ATOM 1662 N N . ASP A 1 221 ? 21.964 -3.050 -3.805 1.00 94.50 221 ASP A N 1
ATOM 1663 C CA . ASP A 1 221 ? 23.251 -2.630 -3.242 1.00 94.50 221 ASP A CA 1
ATOM 1664 C C . ASP A 1 221 ? 23.490 -1.107 -3.253 1.00 94.50 221 ASP A C 1
ATOM 1666 O O . ASP A 1 221 ? 24.525 -0.646 -2.762 1.00 94.50 221 ASP A O 1
ATOM 1670 N N . ASP A 1 222 ? 22.488 -0.335 -3.696 1.00 92.88 222 ASP A N 1
ATOM 1671 C CA . ASP A 1 222 ? 22.498 1.129 -3.814 1.00 92.88 222 ASP A CA 1
ATOM 1672 C C . ASP A 1 222 ? 23.437 1.670 -4.911 1.00 92.88 222 ASP A C 1
ATOM 1674 O O . ASP A 1 222 ? 23.671 2.881 -4.980 1.00 92.88 222 ASP A O 1
ATOM 1678 N N . ASN A 1 223 ? 23.962 0.807 -5.783 1.00 94.19 223 ASN A N 1
ATOM 1679 C CA . ASN A 1 223 ? 24.721 1.184 -6.971 1.00 94.19 223 ASN A CA 1
ATOM 1680 C C . ASN A 1 223 ? 24.054 0.577 -8.208 1.00 94.19 223 ASN A C 1
ATOM 1682 O O . ASN A 1 223 ? 23.476 -0.493 -8.136 1.00 94.19 223 ASN A O 1
ATOM 1686 N N . ILE A 1 224 ? 24.139 1.278 -9.341 1.00 96.06 224 ILE A N 1
ATOM 1687 C CA . ILE A 1 224 ? 23.798 0.711 -10.650 1.00 96.06 224 ILE A CA 1
ATOM 1688 C C . ILE A 1 224 ? 25.124 0.377 -11.325 1.00 96.06 224 ILE A C 1
ATOM 1690 O O . ILE A 1 224 ? 25.844 1.281 -11.773 1.00 96.06 224 ILE A O 1
ATOM 1694 N N . ASP A 1 225 ? 25.489 -0.901 -11.346 1.00 97.19 225 ASP A N 1
ATOM 1695 C CA . ASP A 1 225 ? 26.781 -1.351 -11.850 1.00 97.19 225 ASP A CA 1
ATOM 1696 C C . ASP A 1 225 ? 26.726 -2.608 -12.740 1.00 97.19 225 ASP A C 1
ATOM 1698 O O . ASP A 1 225 ? 25.693 -2.994 -13.290 1.00 97.19 225 ASP A O 1
ATOM 1702 N N . LEU A 1 226 ? 27.891 -3.210 -13.004 1.00 97.56 226 LEU A N 1
ATOM 1703 C CA . LEU A 1 226 ? 27.972 -4.410 -13.840 1.00 97.56 226 LEU A CA 1
ATOM 1704 C C . LEU A 1 226 ? 27.239 -5.608 -13.214 1.00 97.56 226 LEU A C 1
ATOM 1706 O O . LEU A 1 226 ? 26.793 -6.487 -13.950 1.00 97.56 226 LEU A O 1
ATOM 1710 N N . GLY A 1 227 ? 27.148 -5.669 -11.886 1.00 98.00 227 GLY A N 1
ATOM 1711 C CA . GLY A 1 227 ? 26.378 -6.666 -11.156 1.00 98.00 227 GLY A CA 1
ATOM 1712 C C . GLY A 1 227 ? 24.911 -6.633 -11.560 1.00 98.00 227 GLY A C 1
ATOM 1713 O O . GLY A 1 227 ? 24.372 -7.679 -11.911 1.00 98.00 227 GLY A O 1
ATOM 1714 N N . ASP A 1 228 ? 24.311 -5.447 -11.634 1.00 98.31 228 ASP A N 1
ATOM 1715 C CA . ASP A 1 228 ? 22.922 -5.285 -12.067 1.00 98.31 228 ASP A CA 1
ATOM 1716 C C . ASP A 1 228 ? 22.703 -5.711 -13.514 1.00 98.31 228 ASP A C 1
ATOM 1718 O O . ASP A 1 228 ? 21.804 -6.496 -13.808 1.00 98.31 228 ASP A O 1
ATOM 1722 N N . ALA A 1 229 ? 23.573 -5.269 -14.427 1.00 98.12 229 ALA A N 1
ATOM 1723 C CA . ALA A 1 229 ? 23.480 -5.660 -15.833 1.00 98.12 229 ALA A CA 1
ATOM 1724 C C . ALA A 1 229 ? 23.580 -7.189 -16.010 1.00 98.12 229 ALA A C 1
ATOM 1726 O O . ALA A 1 229 ? 22.879 -7.777 -16.837 1.00 98.12 229 ALA A O 1
ATOM 1727 N N . LEU A 1 230 ? 24.443 -7.852 -15.230 1.00 98.12 230 LEU A N 1
ATOM 1728 C CA . LEU A 1 230 ? 24.565 -9.311 -15.234 1.00 98.12 230 LEU A CA 1
ATOM 1729 C C . LEU A 1 230 ? 23.358 -10.000 -14.588 1.00 98.12 230 LEU A C 1
ATOM 1731 O O . LEU A 1 230 ? 22.952 -11.059 -15.062 1.00 98.12 230 LEU A O 1
ATOM 1735 N N . ASP A 1 231 ? 22.766 -9.410 -13.554 1.00 98.44 231 ASP A N 1
ATOM 1736 C CA . ASP A 1 231 ? 21.565 -9.934 -12.908 1.00 98.44 231 ASP A CA 1
ATOM 1737 C C . ASP A 1 231 ? 20.344 -9.842 -13.834 1.00 98.44 231 ASP A C 1
ATOM 1739 O O . ASP A 1 231 ? 19.619 -10.831 -13.967 1.00 98.44 231 ASP A O 1
ATOM 1743 N N . ILE A 1 232 ? 20.173 -8.731 -14.560 1.00 98.38 232 ILE A N 1
ATOM 1744 C CA . ILE A 1 232 ? 19.161 -8.581 -15.623 1.00 98.38 232 ILE A CA 1
ATOM 1745 C C . ILE A 1 232 ? 19.410 -9.601 -16.744 1.00 98.38 232 ILE A C 1
ATOM 1747 O O . ILE A 1 232 ? 18.479 -10.255 -17.220 1.00 98.38 232 ILE A O 1
ATOM 1751 N N . PHE A 1 233 ? 20.670 -9.820 -17.136 1.00 98.38 233 PHE A N 1
ATOM 1752 C CA . PHE A 1 233 ? 21.010 -10.841 -18.130 1.00 98.38 233 PHE A CA 1
ATOM 1753 C C . PHE A 1 233 ? 20.649 -12.254 -17.652 1.00 98.38 233 PHE A C 1
ATOM 1755 O O . PHE A 1 233 ? 20.076 -13.039 -18.411 1.00 98.38 233 PHE A O 1
ATOM 1762 N N . ASP A 1 234 ? 20.949 -12.587 -16.396 1.00 98.38 234 ASP A N 1
ATOM 1763 C CA . ASP A 1 234 ? 20.592 -13.873 -15.799 1.00 98.38 234 ASP A CA 1
ATOM 1764 C C . ASP A 1 234 ? 19.069 -14.034 -15.660 1.00 98.38 234 ASP A C 1
ATOM 1766 O O . ASP A 1 234 ? 18.552 -15.145 -15.823 1.00 98.38 234 ASP A O 1
ATOM 1770 N N . HIS A 1 235 ? 18.334 -12.949 -15.401 1.00 97.88 235 HIS A N 1
ATOM 1771 C CA . HIS A 1 235 ? 16.873 -12.941 -15.443 1.00 97.88 235 HIS A CA 1
ATOM 1772 C C . HIS A 1 235 ? 16.364 -13.295 -16.839 1.00 97.88 235 HIS A C 1
ATOM 1774 O O . HIS A 1 235 ? 15.624 -14.266 -16.993 1.00 97.88 235 HIS A O 1
ATOM 1780 N N . PHE A 1 236 ? 16.827 -12.587 -17.867 1.00 97.12 236 PHE A N 1
ATOM 1781 C CA . PHE A 1 236 ? 16.418 -12.830 -19.248 1.00 97.12 236 PHE A CA 1
ATOM 1782 C C . PHE A 1 236 ? 16.758 -14.254 -19.725 1.00 97.12 236 PHE A C 1
ATOM 1784 O O . PHE A 1 236 ? 15.941 -14.929 -20.353 1.00 97.12 236 PHE A O 1
ATOM 1791 N N . MET A 1 237 ? 17.963 -14.743 -19.417 1.00 97.75 237 MET A N 1
ATOM 1792 C CA . MET A 1 237 ? 18.445 -16.037 -19.910 1.00 97.75 237 MET A CA 1
ATOM 1793 C C . MET A 1 237 ? 17.930 -17.234 -19.107 1.00 97.75 237 MET A C 1
ATOM 1795 O O . MET A 1 237 ? 17.752 -18.319 -19.673 1.00 97.75 237 MET A O 1
ATOM 1799 N N . TYR A 1 238 ? 17.742 -17.070 -17.795 1.00 97.38 238 TYR A N 1
ATOM 1800 C CA . TYR A 1 238 ? 17.525 -18.183 -16.866 1.00 97.38 238 TYR A CA 1
ATOM 1801 C C . TYR A 1 238 ? 16.330 -17.998 -15.926 1.00 97.38 238 TYR A C 1
ATOM 1803 O O . TYR A 1 238 ? 16.034 -18.916 -15.160 1.00 97.38 238 TYR A O 1
ATOM 1811 N N . GLY A 1 239 ? 15.633 -16.860 -15.976 1.00 95.75 239 GLY A N 1
ATOM 1812 C CA . GLY A 1 239 ? 14.505 -16.553 -15.095 1.00 95.75 239 GLY A CA 1
ATOM 1813 C C . GLY A 1 239 ? 14.918 -16.330 -13.640 1.00 95.75 239 GLY A C 1
ATOM 1814 O O . GLY A 1 239 ? 14.161 -16.674 -12.738 1.00 95.75 239 GLY A O 1
ATOM 1815 N N . LYS A 1 240 ? 16.136 -15.829 -13.396 1.00 96.69 240 LYS A N 1
ATOM 1816 C CA . LYS A 1 240 ? 16.591 -15.427 -12.057 1.00 96.69 240 LYS A CA 1
ATOM 1817 C C . LYS A 1 240 ? 15.702 -14.302 -11.516 1.00 96.69 240 LYS A C 1
ATOM 1819 O O . LYS A 1 240 ? 15.449 -13.339 -12.228 1.00 96.69 240 LYS A O 1
ATOM 1824 N N . ASP A 1 241 ? 15.259 -14.399 -10.266 1.00 96.25 241 ASP A N 1
ATOM 1825 C CA . ASP A 1 241 ? 14.478 -13.326 -9.642 1.00 96.25 241 ASP A CA 1
ATOM 1826 C C . ASP A 1 241 ? 15.314 -12.046 -9.497 1.00 96.25 241 ASP A C 1
ATOM 1828 O O . ASP A 1 241 ? 16.464 -12.091 -9.050 1.00 96.25 241 ASP A O 1
ATOM 1832 N N . LEU A 1 242 ? 14.704 -10.914 -9.845 1.00 96.44 242 LEU A N 1
ATOM 1833 C CA . LEU A 1 242 ? 15.251 -9.578 -9.631 1.00 96.44 242 LEU A CA 1
ATOM 1834 C C . LEU A 1 242 ? 14.647 -8.960 -8.369 1.00 96.44 242 LEU A C 1
ATOM 1836 O O . LEU A 1 242 ? 13.542 -9.307 -7.946 1.00 96.44 242 LEU A O 1
ATOM 1840 N N . ASN A 1 243 ? 15.375 -8.039 -7.750 1.00 94.75 243 ASN A N 1
ATOM 1841 C CA . ASN A 1 243 ? 15.048 -7.509 -6.437 1.00 94.75 243 ASN A CA 1
ATOM 1842 C C . ASN A 1 243 ? 15.222 -5.987 -6.402 1.00 94.75 243 ASN A C 1
ATOM 1844 O O . ASN A 1 243 ? 16.112 -5.482 -5.737 1.00 94.75 243 ASN A O 1
ATOM 1848 N N . CYS A 1 244 ? 14.341 -5.238 -7.059 1.00 94.81 244 CYS A N 1
ATOM 1849 C CA . CYS A 1 244 ? 14.393 -3.775 -7.041 1.00 94.81 244 CYS A CA 1
ATOM 1850 C C . CYS A 1 244 ? 13.864 -3.186 -5.730 1.00 94.81 244 CYS A C 1
ATOM 1852 O O . CYS A 1 244 ? 13.079 -3.803 -4.990 1.00 94.81 244 CYS A O 1
ATOM 1854 N N . ARG A 1 245 ? 14.267 -1.948 -5.439 1.00 91.38 245 ARG A N 1
ATOM 1855 C CA . ARG A 1 245 ? 13.706 -1.157 -4.338 1.00 91.38 245 ARG A CA 1
ATOM 1856 C C . ARG A 1 245 ? 12.354 -0.570 -4.744 1.00 91.38 245 ARG A C 1
ATOM 1858 O O . ARG A 1 245 ? 12.169 -0.053 -5.837 1.00 91.38 245 ARG A O 1
ATOM 1865 N N . CYS A 1 246 ? 11.390 -0.678 -3.835 1.00 85.06 246 CYS A N 1
ATOM 1866 C CA . CYS A 1 246 ? 10.050 -0.141 -4.041 1.00 85.06 246 CYS A CA 1
ATOM 1867 C C . CYS A 1 246 ? 9.973 1.357 -3.685 1.00 85.06 246 CYS A C 1
ATOM 1869 O O . CYS A 1 246 ? 9.374 2.140 -4.425 1.00 85.06 246 CYS A O 1
ATOM 1871 N N . GLY A 1 247 ? 10.606 1.747 -2.572 1.00 71.94 247 GLY A N 1
ATOM 1872 C CA . GLY A 1 247 ? 10.674 3.130 -2.092 1.00 71.94 247 GLY A CA 1
ATOM 1873 C C . GLY A 1 247 ? 11.601 4.023 -2.923 1.00 71.94 247 GLY A C 1
ATOM 1874 O O . GLY A 1 247 ? 12.222 3.563 -3.880 1.00 71.94 247 GLY A O 1
ATOM 1875 N N . ALA A 1 248 ? 11.639 5.308 -2.565 1.00 51.56 248 ALA A N 1
ATOM 1876 C CA . ALA A 1 248 ? 12.572 6.290 -3.120 1.00 51.56 248 ALA A CA 1
ATOM 1877 C C . ALA A 1 248 ? 13.959 6.209 -2.465 1.00 51.56 248 ALA A C 1
ATOM 1879 O O . ALA A 1 248 ? 14.032 5.764 -1.295 1.00 51.56 248 ALA A O 1
#

Secondary structure (DSSP, 8-state):
-----------------------------------PPEEEEEESSEEEE-TT-EEEEEEEEE-TT--EEEEEEEEE--TTTEEEEEEEE-SGGGTTS--EEEEEEEEETTTTEEEEEEEE-TT--S-B-S-EEEEEEEEEE-SSEEEEEEE--BTTB--EEEETTS-EE-EEEE-EEEEES-TT-SS-SSS-SHHHHHHHHHHHHH-PPPTTGGGT--SSSS--SHHHHHHHHHHHHH-PPP---S--

Foldseek 3Di:
DDDDDDDDDDDDDDDDDDDDDDDPPPPPPPPPDPPDFKEWEKPPQEDEAAAQDKDKIFTKTARQQAFFFKFKWKKAKDLQFKDWDAKFFWCQFCVVPFDKDWPDFDDDSVRRMTITMMGTDPPDQIGGRGMDTGMMIMMTTHDFDKMKTDIADDPNRGGFTAGSVRHTGGYDYRIHMYGYAAQCPQAPPRDLEVVSLVQLACCAPPVDDTPHVQSQQFPPPPDSHNVSSVQSVCCHPPVRHTHTDRDD

pLDDT: mean 89.0, std 17.87, range [36.47, 98.88]

Sequence (248 aa):
MAKEDRELKSRTKSKNIIGMMTVFLIALICCATPAQAALISVEPECQIVSKGEYFTVNIYADPDGNETWAASYNLYFNNTLLNATSQVNGTFLSQDGASTLVVTNEINNIAGRIEYGETRQSPATTGVTDPGVLATITFEALTDGFCELGLGDWGGATTELIDVNLTPIPTDVNNGSVRIGLCGDVNNDESVDLGDVLDTFDHFMYSIPLPNEWAADVNKDDNIDLGDALDIFDHFMYGKDLNCRCGA